Protein AF-A0A2J1DWD2-F1 (afdb_monomer)

Foldseek 3Di:
DVPLVVLLVVLLVVCVVVCVLVVLLCQLQVLLLVLLVCLLCVVVVCVVVVVCPPDVPVPPARALVVSLVSNLVSCLLSLLLSLLVVLVVVVVVCVVVVVVVVVVVDPDDPVSNLVSNLVNVLVSLVVSLVNSLVNSQVNCCVRPHDDDPVVSVVSSVVSSVVSSVSSSVSNVVVVVDVDSVVVSVVSVVVVVVVVDDPDDDD

Secondary structure (DSSP, 8-state):
-HHHHHHHHHHHHHHHHTTHHHHHHHHHHHHHHHHHHHHHHHHHHHHHTTTTTTS---PPP--HHHHHHHHHHHHHHHHHHHHHHHHHHHHHHHHHTTHHHHHTTS---HHHHHHHHHHHHHHHHHHHHHHHHHHHHHHHHHHT----HHHHHHHHHHHHHHHHHHHHHHHHHHHH-S-THHHHHHHHHHHHHHHS------

Structure (mmCIF, N/CA/C/O backbone):
data_AF-A0A2J1DWD2-F1
#
_entry.id   AF-A0A2J1DWD2-F1
#
loop_
_atom_site.group_PDB
_atom_site.id
_atom_site.type_symbol
_atom_site.label_atom_id
_atom_site.label_alt_id
_atom_site.label_comp_id
_atom_site.label_asym_id
_atom_site.label_entity_id
_atom_site.label_seq_id
_atom_site.pdbx_PDB_ins_code
_atom_site.Cartn_x
_atom_site.Cartn_y
_atom_site.Cartn_z
_atom_site.occupancy
_atom_site.B_iso_or_equiv
_atom_site.auth_seq_id
_atom_site.auth_comp_id
_atom_site.auth_asym_id
_atom_site.auth_atom_id
_atom_site.pdbx_PDB_model_num
ATOM 1 N N . MET A 1 1 ? -28.281 -12.522 11.311 1.00 52.22 1 MET A N 1
ATOM 2 C CA . MET A 1 1 ? -27.032 -12.205 10.568 1.00 52.22 1 MET A CA 1
ATOM 3 C C . MET A 1 1 ? -26.889 -10.728 10.135 1.00 52.22 1 MET A C 1
ATOM 5 O O . MET A 1 1 ? -25.960 -10.418 9.400 1.00 52.22 1 MET A O 1
ATOM 9 N N . ASN A 1 2 ? -27.714 -9.780 10.617 1.00 59.25 2 ASN A N 1
ATOM 10 C CA . ASN A 1 2 ? -27.637 -8.366 10.185 1.00 59.25 2 ASN A CA 1
ATOM 11 C C . ASN A 1 2 ? -26.648 -7.489 10.977 1.00 59.25 2 ASN A C 1
ATOM 13 O O . ASN A 1 2 ? -26.283 -6.418 10.502 1.00 59.25 2 ASN A O 1
ATOM 17 N N . GLY A 1 3 ? -26.168 -7.936 12.143 1.00 68.12 3 GLY A N 1
ATOM 18 C CA . GLY A 1 3 ? -25.254 -7.142 12.978 1.00 68.12 3 GLY A CA 1
ATOM 19 C C . GLY A 1 3 ? -23.909 -6.843 12.304 1.00 68.12 3 GLY A C 1
ATOM 20 O O . GLY A 1 3 ? -23.484 -5.691 12.284 1.00 68.12 3 GLY A O 1
ATOM 21 N N . LEU A 1 4 ? -23.280 -7.850 11.681 1.00 69.81 4 LEU A N 1
ATOM 22 C CA . LEU A 1 4 ? -21.959 -7.720 11.046 1.00 69.81 4 LEU A CA 1
ATOM 23 C C . LEU A 1 4 ? -21.967 -6.725 9.874 1.00 69.81 4 LEU A C 1
ATOM 25 O O . LEU A 1 4 ? -21.084 -5.880 9.781 1.00 69.81 4 LEU A O 1
ATOM 29 N N . LYS A 1 5 ? -22.993 -6.776 9.012 1.00 73.38 5 LYS A N 1
ATOM 30 C CA . LYS A 1 5 ? -23.135 -5.847 7.876 1.00 73.38 5 LYS A CA 1
ATOM 31 C C . LYS A 1 5 ? -23.305 -4.398 8.341 1.00 73.38 5 LYS A C 1
ATOM 33 O O . LYS A 1 5 ? -22.735 -3.489 7.744 1.00 73.38 5 LYS A O 1
ATOM 38 N N . VAL A 1 6 ? -24.072 -4.178 9.411 1.00 76.81 6 VAL A N 1
ATOM 39 C CA . VAL A 1 6 ? -24.287 -2.840 9.983 1.00 76.81 6 VAL A CA 1
ATOM 40 C C . VAL A 1 6 ? -23.001 -2.299 10.615 1.00 76.81 6 VAL A C 1
ATOM 42 O O . VAL A 1 6 ? -22.665 -1.137 10.394 1.00 76.81 6 VAL A O 1
ATOM 45 N N . LEU A 1 7 ? -22.252 -3.141 11.334 1.00 72.88 7 LEU A N 1
ATOM 46 C CA . LEU A 1 7 ? -20.943 -2.795 11.903 1.00 72.88 7 LEU A CA 1
ATOM 47 C C . LEU A 1 7 ? -19.913 -2.468 10.817 1.00 72.88 7 LEU A C 1
ATOM 49 O O . LEU A 1 7 ? -19.279 -1.421 10.877 1.00 72.88 7 LEU A O 1
ATOM 53 N N . PHE A 1 8 ? -19.822 -3.296 9.777 1.00 73.06 8 PHE A N 1
ATOM 54 C CA . PHE A 1 8 ? -18.933 -3.061 8.639 1.00 73.06 8 PHE A CA 1
ATOM 55 C C . PHE A 1 8 ? -19.254 -1.746 7.909 1.00 73.06 8 PHE A C 1
ATOM 57 O O . PHE A 1 8 ? -18.364 -0.949 7.623 1.00 73.06 8 PHE A O 1
ATOM 64 N N . LYS A 1 9 ? -20.540 -1.456 7.666 1.00 75.38 9 LYS A N 1
ATOM 65 C CA . LYS A 1 9 ? -20.960 -0.190 7.040 1.00 75.38 9 LYS A CA 1
ATOM 66 C C . LYS A 1 9 ? -20.648 1.024 7.920 1.00 75.38 9 LYS A C 1
ATOM 68 O O . LYS A 1 9 ? -20.343 2.096 7.396 1.00 75.38 9 LYS A O 1
ATOM 73 N N . LYS A 1 10 ? -20.732 0.871 9.246 1.00 78.00 10 LYS A N 1
ATOM 74 C CA . LYS A 1 10 ? -20.328 1.906 10.205 1.00 78.00 10 LYS A CA 1
ATOM 75 C C . LYS A 1 10 ? -18.820 2.165 10.114 1.00 78.00 10 LYS A C 1
ATOM 77 O O . LYS A 1 10 ? -18.438 3.321 9.966 1.00 78.00 10 LYS A O 1
ATOM 82 N N . GLU A 1 11 ? -18.004 1.113 10.143 1.00 76.69 11 GLU A N 1
ATOM 83 C CA . GLU A 1 11 ? -16.539 1.176 10.005 1.00 76.69 11 GLU A CA 1
ATOM 84 C C . GLU A 1 11 ? -16.122 1.880 8.708 1.00 76.69 11 GLU A C 1
ATOM 86 O O . GLU A 1 11 ? -15.385 2.860 8.757 1.00 76.69 11 GLU A O 1
ATOM 91 N N . LEU A 1 12 ? -16.672 1.476 7.556 1.00 76.06 12 LEU A N 1
ATOM 92 C CA . LEU A 1 12 ? -16.384 2.131 6.273 1.00 76.06 12 LEU A CA 1
ATOM 93 C C . LEU A 1 12 ? -16.736 3.624 6.282 1.00 76.06 12 LEU A C 1
ATOM 95 O O . LEU A 1 12 ? -15.977 4.456 5.786 1.00 76.06 12 LEU A O 1
ATOM 99 N N . ARG A 1 13 ? -17.881 3.990 6.870 1.00 75.94 13 ARG A N 1
ATOM 100 C CA . ARG A 1 13 ? -18.287 5.396 6.980 1.00 75.94 13 ARG A CA 1
ATOM 101 C C . ARG A 1 13 ? -17.334 6.187 7.876 1.00 75.94 13 ARG A C 1
ATOM 103 O O . ARG A 1 13 ? -17.054 7.346 7.581 1.00 75.94 13 ARG A O 1
ATOM 110 N N . GLU A 1 14 ? -16.846 5.589 8.956 1.00 74.69 14 GLU A N 1
ATOM 111 C CA . GLU A 1 14 ? -15.873 6.226 9.841 1.00 74.69 14 GLU A CA 1
ATOM 112 C C . GLU A 1 14 ? -14.514 6.387 9.149 1.00 74.69 14 GLU A C 1
ATOM 114 O O . GLU A 1 14 ? -13.939 7.471 9.190 1.00 74.69 14 GLU A O 1
ATOM 119 N N . GLN A 1 15 ? -14.054 5.378 8.407 1.00 73.69 15 GLN A N 1
ATOM 120 C CA . GLN A 1 15 ? -12.827 5.460 7.608 1.00 73.69 15 GLN A CA 1
ATOM 121 C C . GLN A 1 15 ? -12.877 6.571 6.552 1.00 73.69 15 GLN A C 1
ATOM 123 O O . GLN A 1 15 ? -11.891 7.291 6.375 1.00 73.69 15 GLN A O 1
ATOM 128 N N . LEU A 1 16 ? -14.026 6.742 5.891 1.00 71.94 16 LEU A N 1
ATOM 129 C CA . LEU A 1 16 ? -14.259 7.832 4.942 1.00 71.94 16 LEU A CA 1
ATOM 130 C C . LEU A 1 16 ? -14.294 9.196 5.638 1.00 71.94 16 LEU A C 1
ATOM 132 O O . LEU A 1 16 ? -13.645 10.136 5.188 1.00 71.94 16 LEU A O 1
ATOM 136 N N . LYS A 1 17 ? -15.008 9.311 6.765 1.00 74.38 17 LYS A N 1
ATOM 137 C CA . LYS A 1 17 ? -15.160 10.586 7.484 1.00 74.38 17 LYS A CA 1
ATOM 138 C C . LYS A 1 17 ? -13.866 11.046 8.162 1.00 74.38 17 LYS A C 1
ATOM 140 O O . LYS A 1 17 ? -13.656 12.241 8.326 1.00 74.38 17 LYS A O 1
ATOM 145 N N . THR A 1 18 ? -12.998 10.118 8.560 1.00 71.75 18 THR A N 1
ATOM 146 C CA . THR A 1 18 ? -11.677 10.423 9.137 1.00 71.75 18 THR A CA 1
ATOM 147 C C . THR A 1 18 ? -10.607 10.632 8.060 1.00 71.75 18 THR A C 1
ATOM 149 O O . THR A 1 18 ? -9.435 10.743 8.393 1.00 71.75 18 THR A O 1
ATOM 152 N N . TYR A 1 19 ? -10.970 10.659 6.771 1.00 75.12 19 TYR A N 1
ATOM 153 C CA . TYR A 1 19 ? -10.028 10.761 5.649 1.00 75.12 19 TYR A CA 1
ATOM 154 C C . TYR A 1 19 ? -8.949 9.663 5.625 1.00 75.12 19 TYR A C 1
ATOM 156 O O . TYR A 1 19 ? -8.030 9.729 4.814 1.00 75.12 19 TYR A O 1
ATOM 164 N N . LYS A 1 20 ? -9.069 8.607 6.447 1.00 77.00 20 LYS A N 1
ATOM 165 C CA . LYS A 1 20 ? -8.099 7.502 6.496 1.00 77.00 20 LYS A CA 1
ATOM 166 C C . LYS A 1 20 ? -7.988 6.816 5.144 1.00 77.00 20 LYS A C 1
ATOM 168 O O . LYS A 1 20 ? -6.884 6.520 4.711 1.00 77.00 20 LYS A O 1
ATOM 173 N N . MET A 1 21 ? -9.120 6.610 4.468 1.00 79.62 21 MET A N 1
ATOM 174 C CA . MET A 1 21 ? -9.132 6.023 3.126 1.00 79.62 21 MET A CA 1
ATOM 175 C C . MET A 1 21 ? -8.348 6.875 2.121 1.00 79.62 21 MET A C 1
ATOM 177 O O . MET A 1 21 ? -7.589 6.330 1.329 1.00 79.62 21 MET A O 1
ATOM 181 N N . LEU A 1 22 ? -8.483 8.202 2.195 1.00 83.12 22 LEU A N 1
ATOM 182 C CA . LEU A 1 22 ? -7.752 9.125 1.329 1.00 83.12 22 LEU A CA 1
ATOM 183 C C . LEU A 1 22 ? -6.257 9.141 1.652 1.00 83.12 22 LEU A C 1
ATOM 185 O O . LEU A 1 22 ? -5.449 8.975 0.749 1.00 83.12 22 LEU A O 1
ATOM 189 N N . ILE A 1 23 ? -5.886 9.279 2.926 1.00 85.75 23 ILE A N 1
ATOM 190 C CA . ILE A 1 23 ? -4.480 9.341 3.357 1.00 85.75 23 ILE A CA 1
ATOM 191 C C . ILE A 1 23 ? -3.732 8.066 2.956 1.00 85.75 23 ILE A C 1
ATOM 193 O O . ILE A 1 23 ? -2.639 8.133 2.402 1.00 85.75 23 ILE A O 1
ATOM 197 N N . VAL A 1 24 ? -4.331 6.901 3.205 1.00 86.88 24 VAL A N 1
ATOM 198 C CA . VAL A 1 24 ? -3.708 5.612 2.888 1.00 86.88 24 VAL A CA 1
ATOM 199 C C . VAL A 1 24 ? -3.649 5.384 1.385 1.00 86.88 24 VAL A C 1
ATOM 201 O O . VAL A 1 24 ? -2.603 4.983 0.881 1.00 86.88 24 VAL A O 1
ATOM 204 N N . GLY A 1 25 ? -4.736 5.680 0.668 1.00 87.69 25 GLY A N 1
ATOM 205 C CA . GLY A 1 25 ? -4.765 5.577 -0.788 1.00 87.69 25 GLY A CA 1
ATOM 206 C C . GLY A 1 25 ? -3.687 6.444 -1.435 1.00 87.69 25 GLY A C 1
ATOM 207 O O . GLY A 1 25 ? -2.911 5.948 -2.245 1.00 87.69 25 GLY A O 1
ATOM 208 N N . ILE A 1 26 ? -3.575 7.708 -1.015 1.00 89.88 26 ILE A N 1
ATOM 209 C CA . ILE A 1 26 ? -2.550 8.637 -1.506 1.00 89.88 26 ILE A CA 1
ATOM 210 C C . ILE A 1 26 ? -1.147 8.127 -1.177 1.00 89.88 26 ILE A C 1
ATOM 212 O O . ILE A 1 26 ? -0.291 8.157 -2.052 1.00 89.88 26 ILE A O 1
ATOM 216 N N . ALA A 1 27 ? -0.903 7.626 0.038 1.00 90.62 27 ALA A N 1
ATOM 217 C CA . ALA A 1 27 ? 0.408 7.096 0.409 1.00 90.62 27 ALA A CA 1
ATOM 218 C C . ALA A 1 27 ? 0.817 5.909 -0.482 1.00 90.62 27 ALA A C 1
ATOM 220 O O . ALA A 1 27 ? 1.911 5.910 -1.041 1.00 90.62 27 ALA A O 1
ATOM 221 N N . PHE A 1 28 ? -0.070 4.929 -0.680 1.00 90.44 28 PHE A N 1
ATOM 222 C CA . PHE A 1 28 ? 0.204 3.788 -1.562 1.00 90.44 28 PHE A CA 1
ATOM 223 C C . PHE A 1 28 ? 0.443 4.222 -3.009 1.00 90.44 28 PHE A C 1
ATOM 225 O O . PHE A 1 28 ? 1.375 3.739 -3.650 1.00 90.44 28 PHE A O 1
ATOM 232 N N . VAL A 1 29 ? -0.378 5.135 -3.529 1.00 91.94 29 VAL A N 1
ATOM 233 C CA . VAL A 1 29 ? -0.229 5.660 -4.892 1.00 91.94 29 VAL A CA 1
ATOM 234 C C . VAL A 1 29 ? 1.087 6.415 -5.053 1.00 91.94 29 VAL A C 1
ATOM 236 O O . VAL A 1 29 ? 1.800 6.181 -6.024 1.00 91.94 29 VAL A O 1
ATOM 239 N N . PHE A 1 30 ? 1.436 7.268 -4.091 1.00 92.31 30 PHE A N 1
ATOM 240 C CA . PHE A 1 30 ? 2.676 8.035 -4.098 1.00 92.31 30 PHE A CA 1
ATOM 241 C C . PHE A 1 30 ? 3.887 7.109 -4.228 1.00 92.31 30 PHE A C 1
ATOM 243 O O . PHE A 1 30 ? 4.622 7.205 -5.204 1.00 92.31 30 PHE A O 1
ATOM 250 N N . PHE A 1 31 ? 4.031 6.129 -3.332 1.00 89.62 31 PHE A N 1
ATOM 251 C CA . PHE A 1 31 ? 5.146 5.180 -3.397 1.00 89.62 31 PHE A CA 1
ATOM 252 C C . PHE A 1 31 ? 5.105 4.271 -4.640 1.00 89.62 31 PHE A C 1
ATOM 254 O O . PHE A 1 31 ? 6.154 3.848 -5.128 1.00 89.62 31 PHE A O 1
ATOM 261 N N . GLY A 1 32 ? 3.917 3.992 -5.185 1.00 87.94 32 GLY A N 1
ATOM 262 C CA . GLY A 1 32 ? 3.758 3.206 -6.411 1.00 87.94 32 GLY A CA 1
ATOM 263 C C . GLY A 1 32 ? 4.219 3.928 -7.673 1.00 87.94 32 GLY A C 1
ATOM 264 O O . GLY A 1 32 ? 4.760 3.296 -8.567 1.00 87.94 32 GLY A O 1
ATOM 265 N N . ILE A 1 33 ? 4.043 5.249 -7.744 1.00 89.75 33 ILE A N 1
ATOM 266 C CA . ILE A 1 33 ? 4.543 6.064 -8.862 1.00 89.75 33 ILE A CA 1
ATOM 267 C C . ILE A 1 33 ? 6.019 6.411 -8.652 1.00 89.75 33 ILE A C 1
ATOM 269 O O . ILE A 1 33 ? 6.803 6.409 -9.599 1.00 89.75 33 ILE A O 1
ATOM 273 N N . SER A 1 34 ? 6.420 6.692 -7.410 1.00 86.94 34 SER A N 1
ATOM 274 C CA . SER A 1 34 ? 7.798 7.067 -7.093 1.00 86.94 34 SER A CA 1
ATOM 275 C C . SER A 1 34 ? 8.804 5.962 -7.403 1.00 86.94 34 SER A C 1
ATOM 277 O O . SER A 1 34 ? 9.937 6.279 -7.733 1.00 86.94 34 SER A O 1
ATOM 279 N N . THR A 1 35 ? 8.418 4.689 -7.322 1.00 87.12 35 THR A N 1
ATOM 280 C CA . THR A 1 35 ? 9.321 3.551 -7.567 1.00 87.12 35 THR A CA 1
ATOM 281 C C . THR A 1 35 ? 9.829 3.464 -9.013 1.00 87.12 35 THR A C 1
ATOM 283 O O . THR A 1 35 ? 11.046 3.518 -9.198 1.00 87.12 35 THR A O 1
ATOM 286 N N . PRO A 1 36 ? 8.978 3.391 -10.058 1.00 85.38 36 PRO A N 1
ATOM 287 C CA . PRO A 1 36 ? 9.451 3.405 -11.443 1.00 85.38 36 PRO A CA 1
ATOM 288 C C . PRO A 1 36 ? 10.099 4.739 -11.824 1.00 85.38 36 PRO A C 1
ATOM 290 O O . PRO A 1 36 ? 11.068 4.749 -12.577 1.00 85.38 36 PRO A O 1
ATOM 293 N N . LEU A 1 37 ? 9.608 5.854 -11.271 1.00 87.06 37 LEU A N 1
ATOM 294 C CA . LEU A 1 37 ? 10.189 7.175 -11.501 1.00 87.06 37 LEU A CA 1
ATOM 295 C C . LEU A 1 37 ? 11.631 7.237 -10.981 1.00 87.06 37 LEU A C 1
ATOM 297 O O . LEU A 1 37 ? 12.541 7.603 -11.717 1.00 87.06 37 LEU A O 1
ATOM 301 N N . LEU A 1 38 ? 11.851 6.832 -9.729 1.00 85.19 38 LEU A N 1
ATOM 302 C CA . LEU A 1 38 ? 13.175 6.825 -9.118 1.00 85.19 38 LEU A CA 1
ATOM 303 C C . LEU A 1 38 ? 14.126 5.922 -9.897 1.00 85.19 38 LEU A C 1
ATOM 305 O O . LEU A 1 38 ? 15.256 6.325 -10.133 1.00 85.19 38 LEU A O 1
ATOM 309 N N . LEU A 1 39 ? 13.663 4.750 -10.338 1.00 85.31 39 LEU A N 1
ATOM 310 C CA . LEU A 1 39 ? 14.494 3.815 -11.090 1.00 85.31 39 LEU A CA 1
ATOM 311 C C . LEU A 1 39 ? 14.909 4.366 -12.463 1.00 85.31 39 LEU A C 1
ATOM 313 O O . LEU A 1 39 ? 16.056 4.193 -12.862 1.00 85.31 39 LEU A O 1
ATOM 317 N N . ALA A 1 40 ? 14.010 5.062 -13.163 1.00 83.19 40 ALA A N 1
ATOM 318 C CA . ALA A 1 40 ? 14.314 5.676 -14.455 1.00 83.19 40 ALA A CA 1
ATOM 319 C C . ALA A 1 40 ? 15.330 6.828 -14.343 1.00 83.19 40 ALA A C 1
ATOM 321 O O . ALA A 1 40 ? 16.174 6.996 -15.220 1.00 83.19 40 ALA A O 1
ATOM 322 N N . TYR A 1 41 ? 15.273 7.606 -13.258 1.00 82.25 41 TYR A N 1
ATOM 323 C CA . TYR A 1 41 ? 16.179 8.738 -13.027 1.00 82.25 41 TYR A CA 1
ATOM 324 C C . TYR A 1 41 ? 17.416 8.387 -12.192 1.00 82.25 41 TYR A C 1
ATOM 326 O O . TYR A 1 41 ? 18.311 9.219 -12.052 1.00 82.25 41 TYR A O 1
ATOM 334 N N . LEU A 1 42 ? 17.506 7.164 -11.667 1.00 82.56 42 LEU A N 1
ATOM 335 C CA . LEU A 1 42 ? 18.627 6.688 -10.861 1.00 82.56 42 LEU A CA 1
ATOM 336 C C . LEU A 1 42 ? 20.006 6.912 -11.512 1.00 82.56 42 LEU A C 1
ATOM 338 O O . LEU A 1 42 ? 20.867 7.466 -10.827 1.00 82.56 42 LEU A O 1
ATOM 342 N N . PRO A 1 43 ? 20.242 6.575 -12.800 1.00 78.50 43 PRO A N 1
ATOM 343 C CA . PRO A 1 43 ? 21.540 6.834 -13.428 1.00 78.50 43 PRO A CA 1
ATOM 344 C C . PRO A 1 43 ? 21.874 8.333 -13.479 1.00 78.50 43 PRO A C 1
ATOM 346 O O . PRO A 1 43 ? 22.979 8.726 -13.115 1.00 78.50 43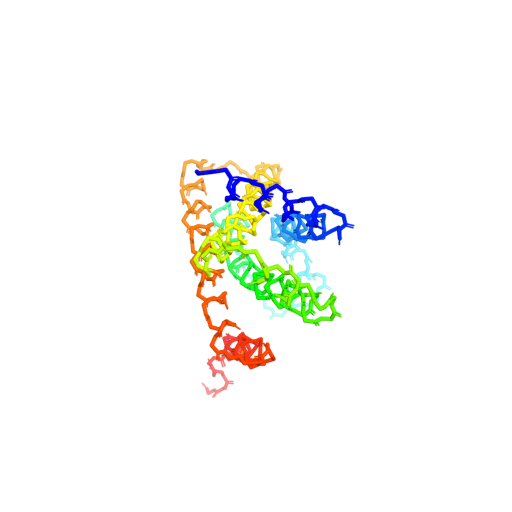 PRO A O 1
ATOM 349 N N . GLN A 1 44 ? 20.899 9.186 -13.813 1.00 78.88 44 GLN A N 1
ATOM 350 C CA . GLN A 1 44 ? 21.097 10.641 -13.871 1.00 78.88 44 GLN A CA 1
ATOM 351 C C . GLN A 1 44 ? 21.431 11.222 -12.490 1.00 78.88 44 GLN A C 1
ATOM 353 O O . GLN A 1 44 ? 22.302 12.076 -12.365 1.00 78.88 44 GLN A O 1
ATOM 358 N N . ILE A 1 45 ? 20.777 10.739 -11.427 1.00 80.31 45 ILE A N 1
ATOM 359 C CA . ILE A 1 45 ? 21.056 11.169 -10.046 1.00 80.31 45 ILE A CA 1
ATOM 360 C C . ILE A 1 45 ? 22.510 10.854 -9.660 1.00 80.31 45 ILE A C 1
ATOM 362 O O . ILE A 1 45 ? 23.165 11.672 -9.012 1.00 80.31 45 ILE A O 1
ATOM 366 N N . ILE A 1 46 ? 23.026 9.691 -10.067 1.00 76.25 46 ILE A N 1
ATOM 367 C CA . ILE A 1 46 ? 24.410 9.285 -9.792 1.00 76.25 46 ILE A CA 1
ATOM 368 C C . ILE A 1 46 ? 25.395 10.156 -10.578 1.00 76.25 46 ILE A C 1
ATOM 370 O O . ILE A 1 46 ? 26.366 10.638 -9.990 1.00 76.25 46 ILE A O 1
ATOM 374 N N . GLU A 1 47 ? 25.116 10.430 -11.854 1.00 72.88 47 GLU A N 1
ATOM 375 C CA . GLU A 1 47 ? 25.917 11.338 -12.686 1.00 72.88 47 GLU A CA 1
ATOM 376 C C . GLU A 1 47 ? 26.007 12.748 -12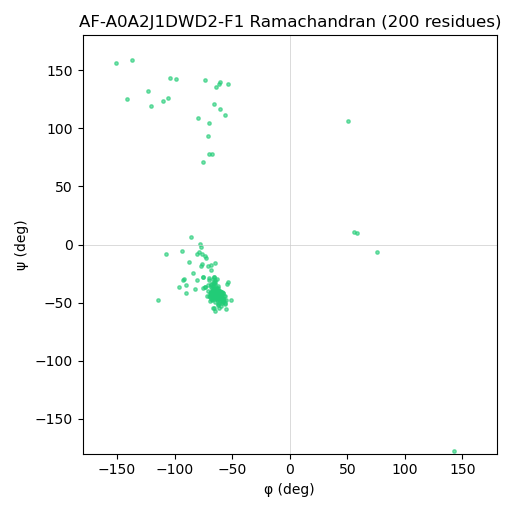.077 1.00 72.88 47 GLU A C 1
ATOM 378 O O . GLU A 1 47 ? 27.104 13.289 -11.927 1.00 72.88 47 GLU A O 1
ATOM 383 N N . PHE A 1 48 ? 24.885 13.319 -11.623 1.00 76.50 48 PHE A N 1
ATOM 384 C CA . PHE A 1 48 ? 24.868 14.633 -10.966 1.00 76.50 48 PHE A CA 1
ATOM 385 C C . PHE A 1 48 ? 25.557 14.651 -9.593 1.00 76.50 48 PHE A C 1
ATOM 387 O O . PHE A 1 48 ? 25.981 15.712 -9.137 1.00 76.50 48 PHE A O 1
ATOM 394 N N . SER A 1 49 ? 25.692 13.500 -8.927 1.00 73.75 49 SER A N 1
ATOM 395 C CA . SER A 1 49 ? 26.337 13.400 -7.610 1.00 73.75 49 SER A CA 1
ATOM 396 C C . SER A 1 49 ? 27.872 13.448 -7.656 1.00 73.75 49 SER A C 1
ATOM 398 O O . SER A 1 49 ? 28.513 13.400 -6.609 1.00 73.75 49 SER A O 1
ATOM 400 N N . GLY A 1 50 ? 28.477 13.522 -8.849 1.00 64.94 50 GLY A N 1
ATOM 401 C CA . GLY A 1 50 ? 29.934 13.548 -9.037 1.00 64.94 50 GLY A CA 1
ATOM 402 C C . GLY A 1 50 ? 30.622 12.187 -8.862 1.00 64.94 50 GLY A C 1
ATOM 403 O O . GLY A 1 50 ? 31.799 12.056 -9.178 1.00 64.94 50 GLY A O 1
ATOM 404 N N . GLN A 1 51 ? 29.890 11.151 -8.439 1.00 61.56 51 GLN A N 1
ATOM 405 C CA . GLN A 1 51 ? 30.397 9.779 -8.294 1.00 61.56 51 GLN A CA 1
ATOM 406 C C . GLN A 1 51 ? 30.633 9.061 -9.635 1.00 61.56 51 GLN A C 1
ATOM 408 O O . GLN A 1 51 ? 31.275 8.016 -9.657 1.00 61.56 51 GLN A O 1
ATOM 413 N N . GLY A 1 52 ? 30.152 9.618 -10.753 1.00 53.75 52 GLY A N 1
ATOM 414 C CA . GLY A 1 52 ? 30.389 9.084 -12.100 1.00 53.75 52 GLY A CA 1
ATOM 415 C C . GLY A 1 52 ? 31.792 9.351 -12.668 1.00 53.75 52 GLY A C 1
ATOM 416 O O . GLY A 1 52 ? 32.114 8.824 -13.728 1.00 53.75 52 GLY A O 1
ATOM 417 N N . ALA A 1 53 ? 32.622 10.163 -11.996 1.00 53.56 53 ALA A N 1
ATOM 418 C CA . ALA A 1 53 ? 33.947 10.557 -12.488 1.00 53.56 53 ALA A CA 1
ATOM 419 C C . ALA A 1 53 ? 35.101 9.654 -12.001 1.00 53.56 53 ALA A C 1
ATOM 421 O O . ALA A 1 53 ? 36.068 9.476 -12.738 1.00 53.56 53 ALA A O 1
ATOM 422 N N . A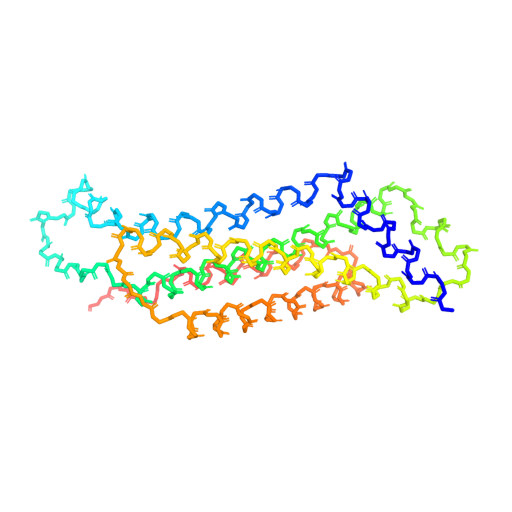SP A 1 54 ? 34.997 9.057 -10.806 1.00 50.41 54 ASP A N 1
ATOM 423 C CA . ASP A 1 54 ? 36.098 8.299 -10.173 1.00 50.41 54 ASP A CA 1
ATOM 424 C C . ASP A 1 54 ? 35.905 6.771 -10.170 1.00 50.41 54 ASP A C 1
ATOM 426 O O . ASP A 1 54 ? 36.831 6.020 -9.862 1.00 50.41 54 ASP A O 1
ATOM 430 N N . MET A 1 55 ? 34.729 6.278 -10.560 1.00 51.03 55 MET A N 1
ATOM 431 C CA . MET A 1 55 ? 34.495 4.862 -10.841 1.00 51.03 55 MET A CA 1
ATOM 432 C C . MET A 1 55 ? 33.577 4.759 -12.058 1.00 51.03 55 MET A C 1
ATOM 434 O O . MET A 1 55 ? 32.481 5.318 -12.016 1.00 51.03 55 MET A O 1
ATOM 438 N N . PRO A 1 56 ? 33.953 4.039 -13.131 1.00 48.94 56 PRO A N 1
ATOM 439 C CA . PRO A 1 56 ? 33.014 3.687 -14.183 1.00 48.94 56 PRO A CA 1
ATOM 440 C C . PRO A 1 56 ? 32.044 2.652 -13.603 1.00 48.94 56 PRO A C 1
ATOM 442 O O . PRO A 1 56 ? 32.190 1.446 -13.805 1.00 48.94 56 PRO A O 1
ATOM 445 N N . ILE A 1 57 ? 31.080 3.114 -12.807 1.00 54.69 57 ILE A N 1
ATOM 446 C CA . ILE A 1 57 ? 29.960 2.299 -12.366 1.00 54.69 57 ILE A CA 1
ATOM 447 C C . ILE A 1 57 ? 29.117 2.106 -13.621 1.00 54.69 57 ILE A C 1
ATOM 449 O O . ILE A 1 57 ? 28.325 2.965 -13.997 1.00 54.69 57 ILE A O 1
ATOM 453 N N . ASN A 1 58 ? 29.365 1.003 -14.323 1.00 54.16 58 ASN A N 1
ATOM 454 C CA . ASN A 1 58 ? 28.545 0.537 -15.430 1.00 54.16 58 ASN A CA 1
ATOM 455 C C . ASN A 1 58 ? 27.194 0.118 -14.834 1.00 54.16 58 ASN A C 1
ATOM 457 O O . ASN A 1 58 ? 26.978 -1.049 -14.504 1.00 54.16 58 ASN A O 1
ATOM 461 N N . MET A 1 59 ? 26.355 1.112 -14.532 1.00 56.62 59 MET A N 1
ATOM 462 C CA . MET A 1 59 ? 25.045 0.900 -13.944 1.00 56.62 59 MET A CA 1
ATOM 463 C C . MET A 1 59 ? 24.221 0.159 -14.999 1.00 56.62 59 MET A C 1
ATOM 465 O O . MET A 1 59 ? 24.092 0.666 -16.114 1.00 56.62 59 MET A O 1
ATOM 469 N N . PRO A 1 60 ? 23.709 -1.045 -14.704 1.00 62.38 60 PRO A N 1
ATOM 470 C CA . PRO A 1 60 ? 22.913 -1.779 -15.672 1.00 62.38 60 PRO A CA 1
ATOM 471 C C . PRO A 1 60 ? 21.678 -0.956 -16.044 1.00 62.38 60 PRO A C 1
ATOM 473 O O . PRO A 1 60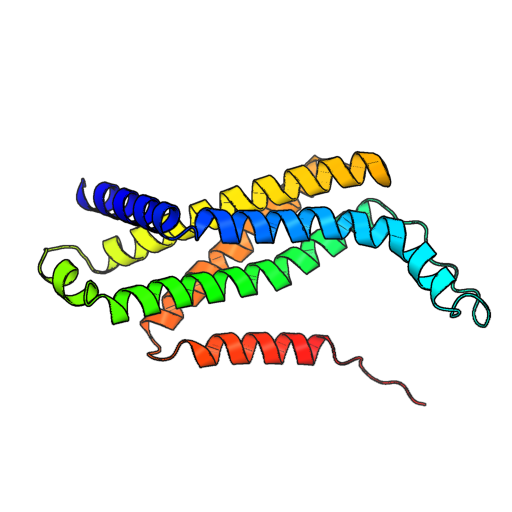 ? 21.061 -0.337 -15.172 1.00 62.38 60 PRO A O 1
ATOM 476 N N . ASP A 1 61 ? 21.323 -0.961 -17.330 1.00 67.25 61 ASP A N 1
ATOM 477 C CA . ASP A 1 61 ? 20.167 -0.221 -17.827 1.00 67.25 61 ASP A CA 1
ATOM 478 C C . ASP A 1 61 ? 18.902 -0.585 -17.030 1.00 67.25 61 ASP A C 1
ATOM 480 O O . ASP A 1 61 ? 18.676 -1.771 -16.723 1.00 67.25 61 ASP A O 1
ATOM 484 N N . PRO A 1 62 ? 18.062 0.410 -16.677 1.00 72.50 62 PRO A N 1
ATOM 485 C CA . PRO A 1 62 ? 16.854 0.178 -15.901 1.00 72.50 62 PRO A CA 1
ATOM 486 C C . PRO A 1 62 ? 15.990 -0.855 -16.624 1.00 72.50 62 PRO A C 1
ATOM 488 O O . PRO A 1 62 ? 15.474 -0.625 -17.712 1.00 72.50 62 PRO A O 1
ATOM 491 N N . THR A 1 63 ? 15.867 -2.037 -16.023 1.00 81.44 63 THR A N 1
ATOM 492 C CA . THR A 1 63 ? 15.124 -3.159 -16.603 1.00 81.44 63 THR A CA 1
ATOM 493 C C . THR A 1 63 ? 13.727 -3.213 -15.977 1.00 81.44 63 THR A C 1
ATOM 495 O O . THR A 1 63 ? 13.609 -3.034 -14.759 1.00 81.44 63 THR A O 1
ATOM 498 N N . PRO A 1 64 ? 12.655 -3.541 -16.728 1.00 78.50 64 PRO A N 1
ATOM 499 C CA . PRO A 1 64 ? 11.305 -3.651 -16.162 1.00 78.50 64 PRO A CA 1
ATOM 500 C C . PRO A 1 64 ? 11.216 -4.617 -14.970 1.00 78.50 64 PRO A C 1
ATOM 502 O O . PRO A 1 64 ? 10.501 -4.365 -14.003 1.00 78.50 64 PRO A O 1
ATOM 505 N N . LEU A 1 65 ? 12.010 -5.694 -14.989 1.00 82.25 65 LEU A N 1
ATOM 506 C CA . LEU A 1 65 ? 12.097 -6.658 -13.891 1.00 82.25 65 LEU A CA 1
ATOM 507 C C . LEU A 1 65 ? 12.623 -6.029 -12.589 1.00 82.25 65 LEU A C 1
ATOM 509 O O . LEU A 1 65 ? 12.130 -6.365 -11.513 1.00 82.25 65 LEU A O 1
ATOM 513 N N . MET A 1 66 ? 13.579 -5.100 -12.676 1.00 83.94 66 MET A N 1
ATOM 514 C CA . MET A 1 66 ? 14.080 -4.376 -11.503 1.00 83.94 66 MET A CA 1
ATOM 515 C C . MET A 1 66 ? 12.991 -3.467 -10.926 1.00 83.94 66 MET A C 1
ATOM 517 O O . MET A 1 66 ? 12.796 -3.441 -9.716 1.00 83.94 66 MET A O 1
ATOM 521 N N . SER A 1 67 ? 12.203 -2.803 -11.782 1.00 84.75 67 SER A N 1
ATOM 522 C CA . SER A 1 67 ? 11.061 -1.985 -11.343 1.00 84.75 67 SER A CA 1
ATOM 523 C C . SER A 1 67 ? 10.050 -2.802 -10.537 1.00 84.75 67 SER A C 1
ATOM 525 O O . SER A 1 67 ? 9.596 -2.350 -9.487 1.00 84.75 67 SER A O 1
ATOM 527 N N . MET A 1 68 ? 9.754 -4.035 -10.962 1.00 85.12 68 MET A N 1
ATOM 528 C CA . MET A 1 68 ? 8.871 -4.937 -10.213 1.00 85.12 68 MET A CA 1
ATOM 529 C C . MET A 1 68 ? 9.433 -5.308 -8.836 1.00 85.12 68 MET A C 1
ATOM 531 O O . MET A 1 68 ? 8.680 -5.392 -7.863 1.00 85.12 68 MET A O 1
ATOM 535 N N . GLN A 1 69 ? 10.739 -5.571 -8.755 1.00 86.94 69 GLN A N 1
ATOM 536 C CA . GLN A 1 69 ? 11.404 -5.946 -7.507 1.00 86.94 69 GLN A CA 1
ATOM 537 C C . GLN A 1 69 ? 11.416 -4.777 -6.519 1.00 86.94 69 GLN A C 1
ATOM 539 O O . GLN A 1 69 ? 10.998 -4.946 -5.373 1.00 86.94 69 GLN A O 1
ATOM 544 N N . GLU A 1 70 ? 11.797 -3.587 -6.981 1.00 88.19 70 GLU A N 1
ATOM 545 C CA . GLU A 1 70 ? 11.823 -2.365 -6.174 1.00 88.19 70 GLU A CA 1
ATOM 546 C C . GLU A 1 70 ? 10.423 -1.948 -5.713 1.00 88.19 70 GLU A C 1
ATOM 548 O O . GLU A 1 70 ? 10.226 -1.595 -4.545 1.00 88.19 70 GLU A O 1
ATOM 553 N N . PHE A 1 71 ? 9.419 -2.071 -6.588 1.00 89.69 71 PHE A N 1
ATOM 554 C CA . PHE A 1 71 ? 8.018 -1.881 -6.218 1.00 89.69 71 PHE A CA 1
ATOM 555 C C . PHE A 1 71 ? 7.608 -2.843 -5.098 1.00 89.69 71 PHE A C 1
ATOM 557 O O . PHE A 1 71 ? 7.060 -2.416 -4.081 1.00 89.69 71 PHE A O 1
ATOM 564 N N . GLY A 1 72 ? 7.923 -4.134 -5.242 1.00 88.31 72 GLY A N 1
ATOM 565 C CA . GLY A 1 72 ? 7.618 -5.149 -4.238 1.00 88.31 72 GLY A CA 1
ATOM 566 C C . GLY A 1 72 ? 8.260 -4.857 -2.878 1.00 88.31 72 GLY A C 1
ATOM 567 O O . GLY A 1 72 ? 7.577 -4.908 -1.856 1.00 88.31 72 GLY A O 1
ATOM 568 N N . GLN A 1 73 ? 9.546 -4.498 -2.857 1.00 87.81 73 GLN A N 1
ATOM 569 C CA . GLN A 1 73 ? 10.271 -4.160 -1.626 1.00 87.81 73 GLN A CA 1
ATOM 570 C C . GLN A 1 73 ? 9.719 -2.898 -0.961 1.00 87.81 73 GLN A C 1
ATOM 572 O O . GLN A 1 73 ? 9.453 -2.892 0.243 1.00 87.81 73 GLN A O 1
ATOM 577 N N . THR A 1 74 ? 9.485 -1.847 -1.747 1.00 89.19 74 THR A N 1
ATOM 578 C CA . THR A 1 74 ? 8.926 -0.587 -1.247 1.00 89.19 74 THR A CA 1
ATOM 579 C C . THR A 1 74 ? 7.546 -0.815 -0.639 1.00 89.19 74 THR A C 1
ATOM 581 O O . THR A 1 74 ? 7.267 -0.362 0.471 1.00 89.19 74 THR A O 1
ATOM 584 N N . MET A 1 75 ? 6.692 -1.581 -1.318 1.00 89.19 75 MET A N 1
ATOM 585 C CA . MET A 1 75 ? 5.349 -1.890 -0.833 1.00 89.19 75 MET A CA 1
ATOM 586 C C . MET A 1 75 ? 5.351 -2.827 0.376 1.00 89.19 75 MET A C 1
ATOM 588 O O . MET A 1 75 ? 4.481 -2.691 1.233 1.00 89.19 75 MET A O 1
ATOM 592 N N . LEU A 1 76 ? 6.327 -3.731 0.511 1.00 86.75 76 LEU A N 1
ATOM 593 C CA . LEU A 1 76 ? 6.520 -4.494 1.749 1.00 86.75 76 LEU A CA 1
ATOM 594 C C . L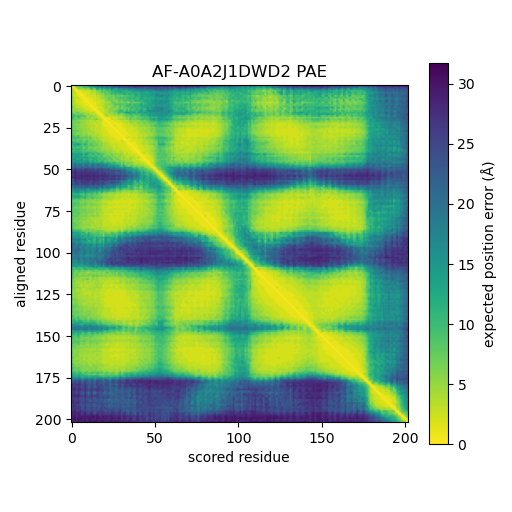EU A 1 76 ? 6.843 -3.564 2.923 1.00 86.75 76 LEU A C 1
ATOM 596 O O . LEU A 1 76 ? 6.183 -3.632 3.959 1.00 86.75 76 LEU A O 1
ATOM 600 N N . GLN A 1 77 ? 7.831 -2.683 2.769 1.00 84.38 77 GLN A N 1
ATOM 601 C CA . GLN A 1 77 ? 8.279 -1.806 3.853 1.00 84.38 77 GLN A CA 1
ATOM 602 C C . GLN A 1 77 ? 7.201 -0.789 4.240 1.00 84.38 77 GLN A C 1
ATOM 604 O O . GLN A 1 77 ? 6.774 -0.718 5.396 1.00 84.38 77 GLN A O 1
ATOM 609 N N . VAL A 1 78 ? 6.722 -0.029 3.257 1.00 87.31 78 VAL A N 1
ATOM 610 C CA . VAL A 1 78 ? 5.722 1.020 3.457 1.00 87.31 78 VAL A CA 1
ATOM 611 C C . VAL A 1 78 ? 4.371 0.410 3.818 1.00 87.31 78 VAL A C 1
ATOM 613 O O . VAL A 1 78 ? 3.707 0.889 4.736 1.00 87.31 78 VAL A O 1
ATOM 616 N N . GLY A 1 79 ? 3.965 -0.675 3.157 1.00 86.50 79 GLY A N 1
ATOM 617 C CA . GLY A 1 79 ? 2.675 -1.317 3.395 1.00 86.50 79 GLY A CA 1
ATOM 618 C C . GLY A 1 79 ? 2.552 -1.891 4.804 1.00 86.50 79 GLY A C 1
ATOM 619 O O . GLY A 1 79 ? 1.519 -1.695 5.447 1.00 86.50 79 GLY A O 1
ATOM 620 N N . VAL A 1 80 ? 3.602 -2.532 5.333 1.00 85.62 80 VAL A N 1
ATOM 621 C CA . VAL A 1 80 ? 3.615 -3.012 6.728 1.00 85.62 80 VAL A CA 1
ATOM 622 C C . VAL A 1 80 ? 3.518 -1.838 7.702 1.00 85.62 80 VAL A C 1
ATOM 624 O O . VAL A 1 80 ? 2.718 -1.880 8.640 1.00 85.62 80 VAL A O 1
ATOM 627 N N . LEU A 1 81 ? 4.276 -0.765 7.462 1.00 85.75 81 LEU A N 1
ATOM 628 C CA . LEU A 1 81 ? 4.266 0.426 8.309 1.00 85.75 81 LEU A CA 1
ATOM 629 C C . LEU A 1 81 ? 2.884 1.096 8.323 1.00 85.75 81 LEU A C 1
ATOM 631 O O . LEU A 1 81 ? 2.355 1.415 9.389 1.00 85.75 81 LEU A O 1
ATOM 635 N N . ILE A 1 82 ? 2.245 1.216 7.160 1.00 86.44 82 ILE A N 1
ATOM 636 C CA . ILE A 1 82 ? 0.879 1.722 7.033 1.00 86.44 82 ILE A CA 1
ATOM 637 C C . ILE A 1 82 ? -0.118 0.812 7.771 1.00 86.44 82 ILE A C 1
ATOM 639 O O . ILE A 1 82 ? -0.953 1.319 8.522 1.00 86.44 82 ILE A O 1
ATOM 643 N N . CYS A 1 83 ? -0.024 -0.516 7.627 1.00 84.00 83 CYS A N 1
ATOM 644 C CA . CYS A 1 83 ? -0.900 -1.456 8.339 1.00 84.00 83 CYS A CA 1
ATOM 645 C C . CYS A 1 83 ? -0.818 -1.263 9.858 1.00 84.00 83 CYS A C 1
ATOM 647 O O . CYS A 1 83 ? -1.850 -1.197 10.535 1.00 84.00 83 CYS A O 1
ATOM 649 N N . ILE A 1 84 ? 0.397 -1.106 10.389 1.00 81.69 84 ILE A N 1
ATOM 650 C CA . ILE A 1 84 ? 0.629 -0.826 11.805 1.00 81.69 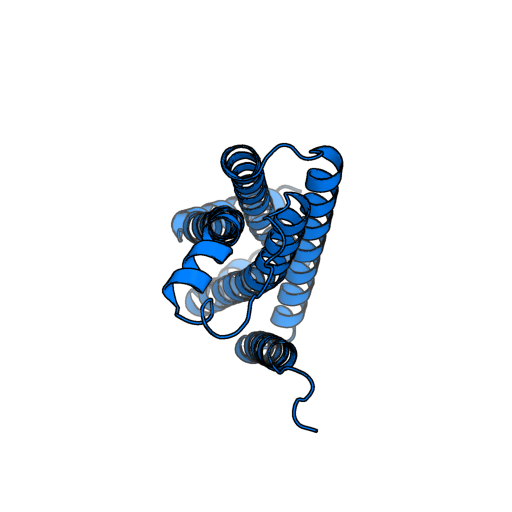84 ILE A CA 1
ATOM 651 C C . ILE A 1 84 ? -0.024 0.508 12.190 1.00 81.69 84 ILE A C 1
ATOM 653 O O . ILE A 1 84 ? -0.854 0.534 13.100 1.00 81.69 84 ILE A O 1
ATOM 657 N N . LEU A 1 85 ? 0.293 1.602 11.487 1.00 80.69 85 LEU A N 1
ATOM 658 C CA . LEU A 1 85 ? -0.193 2.949 11.811 1.00 80.69 85 LEU A CA 1
ATOM 659 C C . LEU A 1 85 ? -1.719 3.061 11.773 1.00 80.69 85 LEU A C 1
ATOM 661 O O . LEU A 1 85 ? -2.319 3.625 12.692 1.00 80.69 85 LEU A O 1
ATOM 665 N N . ILE A 1 86 ? -2.369 2.503 10.747 1.00 79.94 86 ILE A N 1
ATOM 666 C CA . ILE A 1 86 ? -3.831 2.547 10.656 1.00 79.94 86 ILE A CA 1
ATOM 667 C C . ILE A 1 86 ? -4.443 1.765 11.816 1.00 79.94 86 ILE A C 1
ATOM 669 O O . ILE A 1 86 ? -5.379 2.269 12.446 1.00 79.94 86 ILE A O 1
ATOM 673 N N . THR A 1 87 ? -3.901 0.582 12.128 1.00 75.06 87 THR A N 1
ATOM 674 C CA . THR A 1 87 ? -4.351 -0.262 13.244 1.00 75.06 87 THR A CA 1
ATOM 675 C C . THR A 1 87 ? -4.224 0.479 14.576 1.00 75.06 87 THR A C 1
ATOM 677 O O . THR A 1 87 ? -5.201 0.568 15.325 1.00 75.06 87 THR A O 1
ATOM 680 N N . MET A 1 88 ? -3.078 1.127 14.831 1.00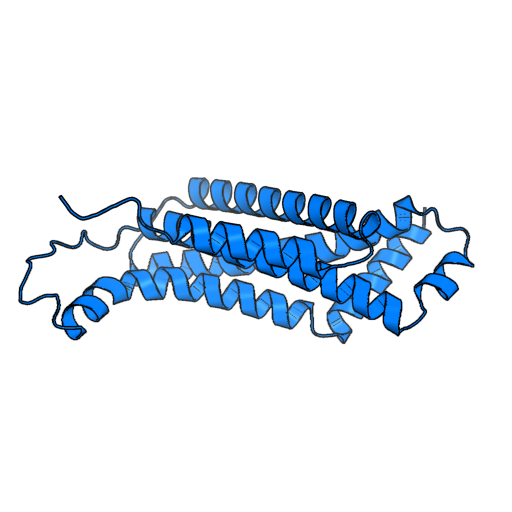 69.00 88 MET A N 1
ATOM 681 C CA . MET A 1 88 ? -2.881 1.983 16.008 1.00 69.00 88 MET A CA 1
ATOM 682 C C . MET A 1 88 ? -3.936 3.095 16.070 1.00 69.00 88 MET A C 1
ATOM 684 O O . MET A 1 88 ? -4.629 3.257 17.076 1.00 69.00 88 MET A O 1
ATOM 688 N N . GLY A 1 89 ? -4.115 3.831 14.969 1.00 63.75 89 GLY A N 1
ATOM 689 C CA . GLY A 1 89 ? -5.062 4.939 14.881 1.00 63.75 89 GLY A CA 1
ATOM 690 C C . GLY A 1 89 ? -6.528 4.504 14.937 1.00 63.75 89 GLY A C 1
ATOM 691 O O . GLY A 1 89 ? -7.408 5.335 15.156 1.00 63.75 89 GLY A O 1
ATOM 692 N N . THR A 1 90 ? -6.845 3.226 14.707 1.00 65.94 90 THR A N 1
ATOM 693 C CA . THR A 1 90 ? -8.205 2.692 14.911 1.00 65.94 90 THR A CA 1
ATOM 694 C C . THR A 1 90 ? -8.457 2.287 16.358 1.00 65.94 90 THR A C 1
ATOM 696 O O . THR A 1 90 ? -9.610 2.263 16.773 1.00 65.94 90 THR A O 1
ATOM 699 N N . ILE A 1 91 ? -7.418 1.964 17.126 1.00 61.69 91 ILE A N 1
ATOM 700 C CA . ILE A 1 91 ? -7.533 1.553 18.532 1.00 61.69 91 ILE A CA 1
ATOM 701 C C . ILE A 1 91 ? -7.441 2.766 19.459 1.00 61.69 91 ILE A C 1
ATOM 703 O O . ILE A 1 91 ? -8.228 2.888 20.394 1.00 61.69 91 ILE A O 1
ATOM 707 N N . SER A 1 92 ? -6.528 3.697 19.177 1.00 52.81 92 SER A N 1
ATOM 708 C CA . SER A 1 92 ? -6.399 4.961 19.910 1.00 52.81 92 SER A CA 1
ATOM 709 C C . SER A 1 92 ? -7.666 5.817 19.785 1.00 52.81 92 SER A C 1
ATOM 711 O O . SER A 1 92 ? -8.197 6.246 20.806 1.00 52.81 92 SER A O 1
ATOM 713 N N . GLY A 1 93 ? -8.232 5.944 18.577 1.00 53.62 93 GLY A N 1
ATOM 714 C CA . GLY A 1 93 ? -9.476 6.693 18.365 1.00 53.62 93 GLY A CA 1
ATOM 715 C C . GLY A 1 93 ? -10.705 6.076 19.048 1.00 53.62 93 GLY A C 1
ATOM 716 O O . GLY A 1 93 ? -11.619 6.798 19.438 1.00 53.62 93 GLY A O 1
ATOM 717 N N . GLU A 1 94 ? -10.736 4.755 19.248 1.00 58.38 94 GLU A N 1
ATOM 718 C CA . GLU A 1 94 ? -11.814 4.093 19.999 1.00 58.38 94 GLU A CA 1
ATOM 719 C C . GLU A 1 94 ? -11.639 4.187 21.518 1.00 58.38 94 GLU A C 1
ATOM 721 O O . GLU A 1 94 ? -12.640 4.238 22.239 1.00 58.38 94 GLU A O 1
ATOM 726 N N . LYS A 1 95 ? -10.389 4.241 22.000 1.00 50.84 95 LYS A N 1
ATOM 727 C CA . LYS A 1 95 ? -10.073 4.503 23.411 1.00 50.84 95 LYS A CA 1
ATOM 728 C C . LYS A 1 95 ? -10.417 5.944 23.804 1.00 50.84 95 LYS A C 1
ATOM 730 O O . LYS A 1 95 ? -11.029 6.129 24.849 1.00 50.84 95 LYS A O 1
ATOM 735 N N . GLU A 1 96 ? -10.101 6.936 22.967 1.00 44.53 96 GLU A N 1
ATOM 736 C CA . GLU A 1 96 ? -10.429 8.352 23.222 1.00 44.53 96 GLU A CA 1
ATOM 737 C C . GLU A 1 96 ? -11.932 8.641 23.171 1.00 44.53 96 GLU A C 1
ATOM 739 O O . GLU A 1 96 ? -12.456 9.354 24.021 1.00 44.53 96 GLU A O 1
ATOM 744 N N . LYS A 1 97 ? -12.661 8.067 22.207 1.00 49.22 97 LYS A N 1
ATOM 745 C CA . LYS A 1 97 ? -14.101 8.337 22.046 1.00 49.22 97 LYS A CA 1
ATOM 746 C C . LYS A 1 97 ? -14.997 7.583 23.040 1.00 49.22 97 LYS A C 1
ATOM 748 O O . LYS A 1 97 ? -16.220 7.658 22.920 1.00 49.22 97 LYS A O 1
ATOM 753 N N . GLY A 1 98 ? -14.441 6.771 23.949 1.00 47.53 98 GLY A N 1
ATOM 754 C CA . GLY A 1 98 ? -15.211 5.948 24.899 1.00 47.53 98 GLY A CA 1
ATOM 755 C C . GLY A 1 98 ? -16.190 4.954 24.246 1.00 47.53 98 GLY A C 1
ATOM 756 O O . GLY A 1 98 ? -17.021 4.339 24.918 1.00 47.53 98 GLY A O 1
ATOM 757 N N . THR A 1 99 ? -16.119 4.771 22.922 1.00 51.97 99 THR A N 1
ATOM 758 C CA . THR A 1 99 ? -17.137 4.056 22.135 1.00 51.97 99 THR A CA 1
ATOM 759 C C . THR A 1 99 ? -17.038 2.540 22.307 1.00 51.97 99 THR A C 1
ATOM 761 O O . THR A 1 99 ? -18.006 1.825 22.041 1.00 51.97 99 THR A O 1
ATOM 764 N N . ALA A 1 100 ? -15.910 2.046 22.826 1.00 47.53 100 ALA A N 1
ATOM 765 C CA . ALA A 1 100 ? -15.763 0.660 23.256 1.00 47.53 100 ALA A CA 1
ATOM 766 C C . ALA A 1 100 ? -16.795 0.289 24.342 1.00 47.53 100 ALA A C 1
ATOM 768 O O . ALA A 1 100 ? -17.421 -0.764 24.243 1.00 47.53 100 ALA A O 1
ATOM 769 N N . MET A 1 101 ? -17.069 1.174 25.314 1.00 44.44 101 MET A N 1
ATOM 770 C CA . MET A 1 101 ? -18.063 0.914 26.372 1.00 44.44 101 MET A CA 1
ATOM 771 C C . MET A 1 101 ? -19.512 0.992 25.867 1.00 44.44 101 MET A C 1
ATOM 773 O O . MET A 1 101 ? -20.343 0.178 26.261 1.00 44.44 101 MET A O 1
ATOM 777 N N . LEU A 1 102 ? -19.817 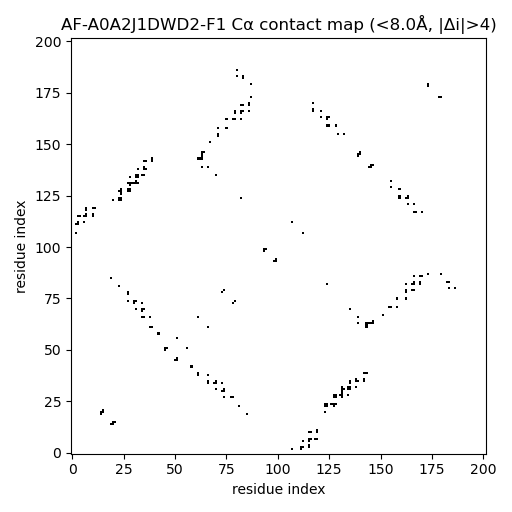1.912 24.944 1.00 48.19 102 LEU A N 1
ATOM 778 C CA . LEU A 1 102 ? -21.166 2.071 24.373 1.00 48.19 102 LEU A CA 1
ATOM 779 C C . LEU A 1 102 ? -21.529 1.009 23.322 1.00 48.19 102 LEU A C 1
ATOM 781 O O . LEU A 1 102 ? -22.705 0.833 23.010 1.00 48.19 102 LEU A O 1
ATOM 785 N N . THR A 1 103 ? -20.542 0.308 22.756 1.00 48.56 103 THR A N 1
ATOM 786 C CA . THR A 1 103 ? -20.783 -0.772 21.780 1.00 48.56 103 THR A CA 1
ATOM 787 C C . THR A 1 103 ? -20.883 -2.141 22.464 1.00 48.56 103 THR A C 1
ATOM 789 O O . THR A 1 103 ? -21.647 -2.986 22.002 1.00 48.56 103 THR A O 1
ATOM 792 N N . LEU A 1 104 ? -20.198 -2.343 23.601 1.00 46.66 104 LEU A N 1
ATOM 793 C CA . LEU A 1 104 ? -20.309 -3.559 24.423 1.00 46.66 104 LEU A CA 1
ATOM 794 C C . LEU A 1 104 ? -21.618 -3.672 25.229 1.00 46.66 104 LEU A C 1
ATOM 796 O O . LEU A 1 104 ? -21.893 -4.740 25.768 1.00 46.66 104 LEU A O 1
ATOM 800 N N . SER A 1 105 ? -22.443 -2.623 25.296 1.00 39.59 105 SER A N 1
ATOM 801 C CA . SER A 1 105 ? -23.786 -2.688 25.896 1.00 39.59 105 SER A CA 1
ATOM 802 C C . SER A 1 105 ? -24.842 -3.312 24.968 1.00 39.59 105 SER A C 1
ATOM 804 O O . SER A 1 105 ? -25.972 -3.552 25.388 1.00 39.59 105 SER A O 1
ATOM 806 N N . LYS A 1 106 ? -24.486 -3.608 23.708 1.00 44.47 106 LYS A N 1
ATOM 807 C CA . LYS A 1 106 ? -25.315 -4.363 22.756 1.00 44.47 106 LYS A CA 1
ATOM 808 C C . LYS A 1 106 ? -24.775 -5.793 22.626 1.00 44.47 106 LYS A C 1
ATOM 810 O O . LYS A 1 106 ? -23.557 -5.960 22.630 1.00 44.47 106 LYS A O 1
ATOM 815 N N . PRO A 1 107 ? -25.633 -6.823 22.471 1.00 44.16 107 PRO A N 1
ATOM 816 C CA . PRO A 1 107 ? -25.233 -8.231 22.463 1.00 44.16 107 PRO A CA 1
ATOM 817 C C . PRO A 1 107 ? -24.563 -8.581 21.129 1.00 44.16 107 PRO A C 1
ATOM 819 O O . PRO A 1 107 ? -25.128 -9.247 20.265 1.00 44.16 107 PRO A O 1
ATOM 822 N N . VAL A 1 108 ? -23.360 -8.063 20.920 1.00 53.00 108 VAL A N 1
ATOM 823 C CA . VAL A 1 108 ? -22.545 -8.311 19.739 1.00 53.00 108 VAL A CA 1
ATOM 824 C C . VAL A 1 108 ? -21.368 -9.163 20.183 1.00 53.00 108 VAL A C 1
ATOM 826 O O . VAL A 1 108 ? -20.630 -8.791 21.094 1.00 53.00 108 VAL A O 1
ATOM 829 N N . SER A 1 109 ? -21.194 -10.331 19.562 1.00 61.66 109 SER A N 1
ATOM 830 C CA . SER A 1 109 ? -20.071 -11.203 19.898 1.00 61.66 109 SER A CA 1
ATOM 831 C C . SER A 1 109 ? -18.747 -10.486 19.613 1.00 61.66 109 SER A C 1
ATOM 833 O O . SER A 1 109 ? -18.589 -9.818 18.587 1.00 61.66 109 SER A O 1
ATOM 835 N N . ARG A 1 110 ? -17.773 -10.638 20.519 1.00 63.56 110 ARG A N 1
ATOM 836 C CA . ARG A 1 110 ? -16.437 -10.024 20.399 1.00 63.56 110 ARG A CA 1
ATOM 837 C C . ARG A 1 110 ? -15.766 -10.363 19.058 1.00 63.56 110 ARG A C 1
ATOM 839 O O . ARG A 1 110 ? -15.088 -9.519 18.482 1.00 63.56 110 ARG A O 1
ATOM 846 N N . GLY A 1 111 ? -16.035 -11.556 18.520 1.00 64.62 111 GLY A N 1
ATOM 847 C CA . GLY A 1 111 ? -15.560 -11.985 17.203 1.00 64.62 111 GLY A CA 1
ATOM 848 C C . GLY A 1 111 ? -16.172 -11.205 16.035 1.00 64.62 111 GLY A C 1
ATOM 849 O O . GLY A 1 111 ? -15.446 -10.805 15.133 1.00 64.62 111 GLY A O 1
ATOM 850 N N . ALA A 1 112 ? -17.479 -10.916 16.055 1.00 68.38 112 ALA A N 1
ATOM 851 C CA . ALA A 1 112 ? -18.126 -10.155 14.981 1.00 68.38 112 ALA A CA 1
ATOM 852 C C . ALA A 1 112 ? -17.600 -8.712 14.887 1.00 68.38 112 ALA A C 1
ATOM 854 O O . ALA A 1 112 ? -17.502 -8.160 13.792 1.00 68.38 112 ALA A O 1
ATOM 855 N N . PHE A 1 113 ? -17.225 -8.122 16.024 1.00 69.62 113 PHE A N 1
ATOM 856 C CA . PHE A 1 113 ? -16.604 -6.801 16.079 1.00 69.62 113 PHE A CA 1
ATOM 857 C C . PHE A 1 113 ? -15.214 -6.802 15.422 1.00 69.62 113 PHE A C 1
ATOM 859 O O . PHE A 1 113 ? -14.996 -6.067 14.458 1.00 69.62 113 PHE A O 1
ATOM 866 N N . VAL A 1 114 ? -14.315 -7.692 15.862 1.00 73.75 114 VAL A N 1
ATOM 867 C CA . VAL A 1 114 ? -12.953 -7.807 15.305 1.00 73.75 114 VAL A CA 1
ATOM 868 C C . VAL A 1 114 ? -12.990 -8.124 13.810 1.00 73.75 114 VAL A C 1
ATOM 870 O O . VAL A 1 114 ? -12.273 -7.498 13.033 1.00 73.75 114 VAL A O 1
ATOM 873 N N . MET A 1 115 ? -13.875 -9.029 13.385 1.00 76.00 115 MET A N 1
ATOM 874 C CA . MET A 1 115 ? -13.961 -9.422 11.979 1.00 76.00 115 MET A CA 1
ATOM 875 C C . MET A 1 115 ? -14.485 -8.298 11.085 1.00 76.00 115 MET A C 1
ATOM 877 O O . MET A 1 115 ? -13.995 -8.120 9.973 1.00 76.00 115 MET A O 1
ATOM 881 N N . SER A 1 116 ? -15.439 -7.496 11.569 1.00 77.62 116 SER A N 1
ATOM 882 C CA . SER A 1 116 ? -15.920 -6.330 10.817 1.00 77.62 116 SER A CA 1
ATOM 883 C C . SER A 1 116 ? -14.823 -5.280 10.604 1.00 77.62 116 SER A C 1
ATOM 885 O O . SER A 1 116 ? -14.721 -4.717 9.515 1.00 77.62 116 SER A O 1
ATOM 887 N N . LYS A 1 117 ? -13.958 -5.089 11.606 1.00 80.88 117 LYS A N 1
ATOM 888 C CA . LYS A 1 117 ? -12.834 -4.151 11.569 1.00 80.88 117 LYS A CA 1
ATOM 889 C C . LYS A 1 117 ? -11.717 -4.631 10.649 1.00 80.88 117 LYS A C 1
ATOM 891 O O . LYS A 1 117 ? -11.236 -3.871 9.811 1.00 80.88 117 LYS A O 1
ATOM 896 N N . TYR A 1 118 ? -11.371 -5.915 10.745 1.00 83.50 118 TYR A N 1
ATOM 897 C CA . TYR A 1 118 ? -10.428 -6.556 9.832 1.00 83.50 118 TYR A CA 1
ATOM 898 C C . TYR A 1 118 ? -10.882 -6.432 8.377 1.00 83.50 118 TYR A C 1
ATOM 900 O O . TYR A 1 118 ? -10.105 -6.003 7.533 1.00 83.50 118 TYR A O 1
ATOM 908 N N . LEU A 1 119 ? -12.152 -6.734 8.085 1.00 85.31 119 LEU A N 1
ATOM 909 C CA . LEU A 1 119 ? -12.684 -6.631 6.726 1.00 85.31 119 LEU A CA 1
ATOM 910 C C . LEU A 1 119 ? -12.659 -5.194 6.201 1.00 85.31 119 LEU A C 1
ATOM 912 O O . LEU A 1 119 ? -12.322 -4.982 5.039 1.00 85.31 119 LEU A O 1
ATOM 916 N N . ALA A 1 120 ? -13.006 -4.204 7.029 1.00 85.19 120 ALA A N 1
ATOM 917 C CA . ALA A 1 120 ? -13.021 -2.809 6.598 1.00 85.19 120 ALA A CA 1
ATOM 918 C C . ALA A 1 120 ? -11.605 -2.306 6.283 1.00 85.19 120 ALA A C 1
ATOM 920 O O . ALA A 1 120 ? -11.372 -1.720 5.230 1.00 85.19 120 ALA A O 1
ATOM 921 N N . LEU A 1 121 ? -10.646 -2.574 7.173 1.00 85.50 121 LEU A N 1
ATOM 922 C CA . LEU A 1 121 ? -9.242 -2.211 6.971 1.00 85.50 121 LEU A CA 1
ATOM 923 C C . LEU A 1 121 ? -8.595 -2.995 5.824 1.00 85.50 121 LEU A C 1
ATOM 925 O O . LEU A 1 121 ? -7.865 -2.423 5.018 1.00 85.50 121 LEU A O 1
ATOM 929 N N . GLY A 1 122 ? -8.898 -4.287 5.715 1.00 87.69 122 GLY A N 1
ATOM 930 C CA . GLY A 1 122 ? -8.403 -5.140 4.643 1.00 87.69 122 GLY A CA 1
ATOM 931 C C . GLY A 1 122 ? -8.900 -4.695 3.271 1.00 87.69 122 GLY A C 1
ATOM 932 O O . GLY A 1 122 ? -8.110 -4.625 2.335 1.00 87.69 122 GLY A O 1
ATOM 933 N N . MET A 1 123 ? -10.175 -4.305 3.153 1.00 89.25 123 MET A N 1
ATOM 934 C CA . MET A 1 123 ? -10.723 -3.759 1.907 1.00 89.25 123 MET A CA 1
ATOM 935 C C . MET A 1 123 ? -10.016 -2.462 1.495 1.00 89.25 123 MET A C 1
ATOM 937 O O . MET A 1 123 ? -9.712 -2.271 0.320 1.00 89.25 123 MET A O 1
ATOM 941 N N . LEU A 1 124 ? -9.714 -1.592 2.460 1.00 89.50 124 LEU A N 1
ATOM 942 C CA . LEU A 1 124 ? -8.994 -0.345 2.221 1.00 89.50 124 LEU A CA 1
ATOM 943 C C . LEU A 1 124 ? -7.571 -0.601 1.698 1.00 89.50 124 LEU A C 1
ATOM 945 O O . LEU A 1 124 ? -7.180 0.000 0.694 1.00 89.50 124 LEU A O 1
ATOM 949 N N . VAL A 1 125 ? -6.818 -1.510 2.330 1.00 90.12 125 VAL A N 1
ATOM 950 C CA . VAL A 1 125 ? -5.468 -1.887 1.873 1.00 90.12 125 VAL A CA 1
ATOM 951 C C . VAL A 1 125 ? -5.534 -2.534 0.492 1.00 90.12 125 VAL A C 1
ATOM 953 O O . VAL A 1 125 ? -4.776 -2.151 -0.392 1.00 90.12 125 VAL A O 1
ATOM 956 N N . PHE A 1 126 ? -6.480 -3.450 0.274 1.00 92.75 126 PHE A N 1
ATOM 957 C CA . PHE A 1 126 ? -6.644 -4.155 -0.996 1.00 92.75 126 PHE A CA 1
ATOM 958 C C . PHE A 1 126 ? -6.893 -3.194 -2.168 1.00 92.75 126 PHE A C 1
ATOM 960 O O . PHE A 1 126 ? -6.195 -3.252 -3.177 1.00 92.75 126 PHE A O 1
ATOM 967 N N . VAL A 1 127 ? -7.844 -2.264 -2.025 1.00 92.00 127 VAL A N 1
ATOM 968 C CA . VAL A 1 127 ? -8.162 -1.281 -3.075 1.00 92.00 127 VAL A CA 1
ATOM 969 C C . VAL A 1 127 ? -6.995 -0.318 -3.313 1.00 92.00 127 VAL A C 1
ATOM 971 O O . VAL A 1 127 ? -6.667 -0.034 -4.463 1.00 92.00 127 VAL A O 1
ATOM 974 N N . SER A 1 128 ? -6.342 0.155 -2.247 1.00 92.06 128 SER A N 1
ATOM 975 C CA . SER A 1 128 ? -5.197 1.073 -2.367 1.00 92.06 128 SER A CA 1
ATOM 976 C C . SER A 1 128 ? -4.010 0.409 -3.067 1.00 92.06 128 SER A C 1
ATOM 978 O O . SER A 1 128 ? -3.365 1.023 -3.914 1.00 92.06 128 SER A O 1
ATOM 980 N N . MET A 1 129 ? -3.760 -0.864 -2.754 1.00 91.88 129 MET A N 1
ATOM 981 C CA . MET A 1 129 ? -2.688 -1.653 -3.347 1.00 91.88 129 MET A CA 1
ATOM 982 C C . MET A 1 129 ? -2.934 -1.923 -4.834 1.00 91.88 129 MET A C 1
ATOM 984 O O . MET A 1 129 ? -2.025 -1.754 -5.640 1.00 91.88 129 MET A O 1
ATOM 988 N N . LEU A 1 130 ? -4.167 -2.271 -5.221 1.00 92.62 130 LEU A N 1
ATOM 989 C CA . LEU A 1 130 ? -4.520 -2.462 -6.632 1.00 92.62 130 LEU A CA 1
ATOM 990 C C . LEU A 1 130 ? -4.385 -1.172 -7.448 1.00 92.62 130 LEU A C 1
ATOM 992 O O . LEU A 1 130 ? -3.866 -1.210 -8.562 1.00 92.62 130 LEU A O 1
ATOM 996 N N . LEU A 1 131 ? -4.815 -0.034 -6.894 1.00 93.25 131 LEU A N 1
ATOM 997 C CA . LEU A 1 131 ? -4.638 1.270 -7.539 1.00 93.25 131 LEU A CA 1
ATOM 998 C C . LEU A 1 131 ? -3.154 1.609 -7.722 1.00 93.25 131 LEU A C 1
ATOM 1000 O O . LEU A 1 131 ? -2.745 2.007 -8.810 1.00 93.25 131 LEU A O 1
ATOM 1004 N N . SER A 1 132 ? -2.348 1.411 -6.678 1.00 92.75 132 SER A N 1
ATOM 1005 C CA . SER A 1 132 ? -0.901 1.642 -6.719 1.00 92.75 132 SER A CA 1
ATOM 1006 C C . SER A 1 132 ? -0.199 0.743 -7.740 1.00 92.75 132 SER A C 1
ATOM 1008 O O . SER A 1 132 ? 0.567 1.236 -8.563 1.00 92.75 132 SER A O 1
ATOM 1010 N N . ALA A 1 133 ? -0.516 -0.554 -7.760 1.00 91.50 133 ALA A N 1
ATOM 1011 C CA . ALA A 1 133 ? 0.058 -1.501 -8.711 1.00 91.50 133 ALA A CA 1
ATOM 1012 C C . ALA A 1 133 ? -0.330 -1.187 -10.162 1.00 91.50 133 ALA A C 1
ATOM 1014 O O . ALA A 1 133 ? 0.515 -1.265 -11.050 1.00 91.50 133 ALA A O 1
ATOM 1015 N N . GLY A 1 134 ? -1.583 -0.787 -10.409 1.00 91.25 134 GLY A N 1
ATOM 1016 C CA . GLY A 1 134 ? -2.031 -0.366 -11.738 1.00 91.25 134 GLY A CA 1
ATOM 1017 C C . GLY A 1 134 ? -1.284 0.869 -12.243 1.00 91.25 134 GLY A C 1
ATOM 1018 O O . GLY A 1 134 ? -0.877 0.912 -13.402 1.00 91.25 134 GLY A O 1
ATOM 1019 N N . LEU A 1 135 ? -1.045 1.846 -11.363 1.00 90.81 135 LEU A N 1
ATOM 1020 C CA . LEU A 1 135 ? -0.258 3.033 -11.698 1.00 90.81 135 LEU A CA 1
ATOM 1021 C C . LEU A 1 135 ? 1.215 2.688 -11.911 1.00 90.81 135 LEU A C 1
ATOM 1023 O O . LEU A 1 135 ? 1.778 3.109 -12.914 1.00 90.81 135 LEU A O 1
ATOM 1027 N N . CYS A 1 136 ? 1.819 1.876 -11.042 1.00 89.19 136 CYS A N 1
ATOM 1028 C CA . CYS A 1 136 ? 3.190 1.408 -11.234 1.00 89.19 136 CYS A CA 1
ATOM 1029 C C . CYS A 1 136 ? 3.344 0.722 -12.597 1.00 89.19 136 CYS A C 1
ATOM 1031 O O . CYS A 1 136 ? 4.241 1.078 -13.349 1.00 89.19 136 CYS A O 1
ATOM 1033 N N . TYR A 1 137 ? 2.433 -0.189 -12.956 1.00 89.12 137 TYR A N 1
ATOM 1034 C CA . TYR A 1 137 ? 2.448 -0.862 -14.256 1.00 89.12 137 TYR A CA 1
ATOM 1035 C C . TYR A 1 137 ? 2.379 0.136 -15.419 1.00 89.12 137 TYR A C 1
ATOM 1037 O O . TYR A 1 137 ? 3.209 0.086 -16.323 1.00 89.12 137 TYR A O 1
ATOM 1045 N N . ALA A 1 138 ? 1.435 1.081 -15.370 1.00 89.88 138 ALA A N 1
ATOM 1046 C CA . ALA A 1 138 ? 1.278 2.097 -16.409 1.00 89.88 138 ALA A CA 1
ATOM 1047 C C . ALA A 1 138 ? 2.530 2.981 -16.565 1.00 89.88 138 ALA A C 1
ATOM 1049 O O . ALA A 1 138 ? 2.960 3.240 -17.687 1.00 89.88 138 ALA A O 1
ATOM 1050 N N . TYR A 1 139 ? 3.144 3.405 -15.457 1.00 88.06 139 TYR A N 1
ATOM 1051 C CA . TYR A 1 139 ? 4.362 4.217 -15.484 1.00 88.06 139 TYR A CA 1
ATOM 1052 C C . TYR A 1 139 ? 5.587 3.421 -15.951 1.00 88.06 139 TYR A C 1
ATOM 1054 O O . TYR A 1 139 ? 6.370 3.938 -16.745 1.00 88.06 139 TYR A O 1
ATOM 1062 N N . THR A 1 140 ? 5.745 2.164 -15.529 1.00 86.75 140 THR A N 1
ATOM 1063 C CA . THR A 1 140 ? 6.836 1.292 -15.995 1.00 86.75 140 THR A CA 1
ATOM 1064 C C . THR A 1 140 ? 6.744 1.044 -17.503 1.00 86.75 140 THR A C 1
ATOM 1066 O O . THR A 1 140 ? 7.764 1.132 -18.186 1.00 86.75 140 THR A O 1
ATOM 1069 N N . LEU A 1 141 ? 5.535 0.820 -18.037 1.00 87.62 141 LEU A N 1
ATOM 1070 C CA . LEU A 1 141 ? 5.317 0.679 -19.481 1.00 87.62 141 LEU A CA 1
ATOM 1071 C C . LEU A 1 141 ? 5.709 1.939 -20.265 1.00 87.62 141 LEU A C 1
ATOM 1073 O O . LEU A 1 141 ? 6.272 1.829 -21.349 1.00 87.62 141 LEU A O 1
ATOM 1077 N N . MET A 1 142 ? 5.407 3.127 -19.731 1.00 85.50 142 MET A N 1
ATOM 1078 C CA . MET A 1 142 ? 5.706 4.399 -20.396 1.00 85.50 142 MET A CA 1
ATOM 1079 C C . MET A 1 142 ? 7.190 4.783 -20.343 1.00 85.50 142 MET A C 1
ATOM 1081 O O . MET A 1 142 ? 7.682 5.376 -21.299 1.00 85.50 142 MET A O 1
ATOM 1085 N N . LEU A 1 143 ? 7.883 4.506 -19.232 1.00 82.06 143 LEU A N 1
ATOM 1086 C CA . LEU A 1 143 ? 9.255 4.983 -19.003 1.00 82.06 143 LEU A CA 1
ATOM 1087 C C . LEU A 1 143 ? 10.336 3.960 -19.363 1.00 82.06 143 LEU A C 1
ATOM 1089 O O . LEU A 1 143 ? 11.409 4.362 -19.801 1.00 82.06 143 LEU A O 1
ATOM 1093 N N . ILE A 1 144 ? 10.092 2.669 -19.122 1.00 80.25 144 ILE A N 1
ATOM 1094 C CA . ILE A 1 144 ? 11.137 1.633 -19.157 1.00 80.25 144 ILE A CA 1
ATOM 1095 C C . ILE A 1 144 ? 10.889 0.646 -20.299 1.00 80.25 144 ILE A C 1
ATOM 1097 O O . ILE A 1 144 ? 11.802 0.334 -21.058 1.00 80.25 144 ILE A O 1
ATOM 1101 N N . GLY A 1 145 ? 9.657 0.155 -20.437 1.00 81.25 145 GLY A N 1
ATOM 1102 C CA . GLY A 1 145 ? 9.281 -0.754 -21.517 1.00 81.25 145 GLY A CA 1
ATOM 1103 C C . GLY A 1 145 ? 8.292 -1.834 -21.097 1.00 81.25 145 GLY A C 1
ATOM 1104 O O . GLY A 1 145 ? 7.824 -1.880 -19.957 1.00 81.25 145 GLY A O 1
ATOM 1105 N N . ASP A 1 146 ? 7.967 -2.706 -22.051 1.00 80.56 146 ASP A N 1
ATOM 1106 C CA . ASP A 1 146 ? 6.970 -3.760 -21.869 1.00 80.56 146 ASP A CA 1
ATOM 1107 C C . ASP A 1 146 ? 7.487 -4.903 -20.983 1.00 80.56 146 ASP A C 1
ATOM 1109 O O . ASP A 1 146 ? 8.649 -5.312 -21.057 1.00 80.56 146 ASP A O 1
ATOM 1113 N N . PHE A 1 147 ? 6.603 -5.434 -20.141 1.00 82.06 147 PHE A N 1
ATOM 1114 C CA . PHE A 1 147 ? 6.856 -6.622 -19.345 1.00 82.06 147 PHE A CA 1
ATOM 1115 C C . PHE A 1 147 ? 5.571 -7.395 -19.059 1.00 82.06 147 PHE A C 1
ATOM 1117 O O . PHE A 1 147 ? 4.456 -6.866 -19.044 1.00 82.06 147 PHE A O 1
ATOM 1124 N N . ALA A 1 148 ? 5.743 -8.688 -18.792 1.00 84.94 148 ALA A N 1
ATOM 1125 C CA . ALA A 1 148 ? 4.632 -9.609 -18.646 1.00 84.94 148 ALA A CA 1
ATOM 1126 C C . ALA A 1 148 ? 3.694 -9.208 -17.486 1.00 84.94 148 ALA A C 1
ATOM 1128 O O . ALA A 1 148 ? 4.053 -9.258 -16.308 1.00 84.94 148 ALA A O 1
ATOM 1129 N N . PHE A 1 149 ? 2.445 -8.892 -17.833 1.00 83.81 149 PHE A N 1
ATOM 1130 C CA . PHE A 1 149 ? 1.404 -8.498 -16.881 1.00 83.81 149 PHE A CA 1
ATOM 1131 C C . PHE A 1 149 ? 1.007 -9.625 -15.913 1.00 83.81 149 PHE A C 1
ATOM 1133 O O . PHE A 1 149 ? 0.762 -9.387 -14.734 1.00 83.81 149 PHE A O 1
ATOM 1140 N N . ILE A 1 150 ? 0.963 -10.874 -16.388 1.00 87.38 150 ILE A N 1
ATOM 1141 C CA . ILE A 1 150 ? 0.551 -12.035 -15.580 1.00 87.38 150 ILE A CA 1
ATOM 1142 C C . ILE A 1 150 ? 1.442 -12.250 -14.341 1.00 87.38 150 ILE A C 1
ATOM 1144 O O . ILE A 1 150 ? 0.895 -12.312 -13.236 1.00 87.38 150 ILE A O 1
ATOM 1148 N N . PRO A 1 151 ? 2.784 -12.339 -14.453 1.00 86.38 151 PRO A N 1
ATOM 1149 C CA . PRO A 1 151 ? 3.636 -12.491 -13.275 1.00 86.38 151 PRO A CA 1
ATOM 1150 C C . PRO A 1 151 ? 3.594 -11.265 -12.353 1.00 86.38 151 PRO A C 1
ATOM 1152 O O . PRO A 1 151 ? 3.692 -11.431 -11.140 1.00 86.38 151 PRO A O 1
ATOM 1155 N N . PHE A 1 152 ? 3.380 -10.058 -12.890 1.00 87.12 152 PHE A N 1
ATOM 1156 C CA . PHE A 1 152 ? 3.194 -8.841 -12.090 1.00 87.12 152 PHE A CA 1
ATOM 1157 C C . PHE A 1 152 ? 1.919 -8.861 -11.255 1.00 87.12 152 PHE A C 1
ATOM 1159 O O . PHE A 1 152 ? 1.923 -8.528 -10.069 1.00 87.12 152 PHE A O 1
ATOM 1166 N N . LEU A 1 153 ? 0.812 -9.275 -11.865 1.00 90.00 153 LEU A N 1
ATOM 1167 C CA . LEU A 1 153 ? -0.451 -9.404 -11.162 1.00 90.00 153 LEU A CA 1
ATOM 1168 C C . LEU A 1 153 ? -0.357 -10.501 -10.093 1.00 90.00 153 LEU A C 1
ATOM 1170 O O . LEU A 1 153 ? -0.831 -10.309 -8.974 1.00 90.00 153 LEU A O 1
ATOM 1174 N N . GLY A 1 154 ? 0.313 -11.615 -10.408 1.00 90.00 154 GLY A N 1
ATOM 1175 C CA . GLY A 1 154 ? 0.589 -12.693 -9.461 1.00 90.00 154 GLY A CA 1
ATOM 1176 C C . GLY A 1 154 ? 1.396 -12.226 -8.247 1.00 90.00 154 GLY A C 1
ATOM 1177 O O . GLY A 1 154 ? 0.988 -12.478 -7.112 1.00 90.00 154 GLY A O 1
ATOM 1178 N N . SER A 1 155 ? 2.497 -11.496 -8.459 1.00 89.00 155 SER A N 1
ATOM 1179 C CA . SER A 1 155 ? 3.316 -10.964 -7.361 1.00 89.00 155 SER A CA 1
ATOM 1180 C C . SER A 1 155 ? 2.569 -9.911 -6.541 1.00 89.00 155 SER A C 1
ATOM 1182 O O . SER A 1 155 ? 2.611 -9.952 -5.312 1.00 89.00 155 SER A O 1
ATOM 1184 N N . THR A 1 156 ? 1.813 -9.026 -7.195 1.00 91.19 156 THR A N 1
ATOM 1185 C CA . THR A 1 156 ? 0.987 -8.003 -6.537 1.00 91.19 156 THR A CA 1
ATOM 1186 C C . THR A 1 156 ? -0.083 -8.631 -5.648 1.00 91.19 156 THR A C 1
ATOM 1188 O O . THR A 1 156 ? -0.277 -8.202 -4.508 1.00 91.19 156 THR A O 1
ATOM 1191 N N . LEU A 1 157 ? -0.775 -9.668 -6.128 1.00 92.62 157 LEU A N 1
ATOM 1192 C CA . LEU A 1 157 ? -1.784 -10.377 -5.342 1.00 92.62 157 LEU A CA 1
ATOM 1193 C C . LEU A 1 157 ? -1.160 -11.093 -4.143 1.00 92.62 157 LEU A C 1
ATOM 1195 O O . LEU A 1 157 ? -1.684 -10.982 -3.033 1.00 92.62 157 LEU A O 1
ATOM 1199 N N . LEU A 1 158 ? -0.025 -11.771 -4.342 1.00 92.56 158 LEU A N 1
ATOM 1200 C CA . LEU A 1 158 ? 0.702 -12.448 -3.267 1.00 92.56 158 LEU A CA 1
ATOM 1201 C C . LEU A 1 158 ? 1.133 -11.455 -2.176 1.00 92.56 158 LEU A C 1
ATOM 1203 O O . LEU A 1 158 ? 0.942 -11.699 -0.985 1.00 92.56 158 LEU A O 1
ATOM 1207 N N . LEU A 1 159 ? 1.653 -10.302 -2.595 1.00 91.38 159 LEU A N 1
ATOM 1208 C CA . LEU A 1 159 ? 2.065 -9.215 -1.718 1.00 91.38 159 LEU A CA 1
ATOM 1209 C C . LEU A 1 159 ? 0.879 -8.616 -0.950 1.00 91.38 159 LEU A C 1
ATOM 1211 O O . LEU A 1 159 ? 0.965 -8.372 0.253 1.00 91.38 159 LEU A O 1
ATOM 1215 N N . THR A 1 160 ? -0.252 -8.422 -1.625 1.00 92.00 160 THR A N 1
ATOM 1216 C CA . THR A 1 160 ? -1.478 -7.928 -0.988 1.00 92.00 160 THR A CA 1
ATOM 1217 C C . THR A 1 160 ? -1.974 -8.906 0.078 1.00 92.00 160 THR A C 1
ATOM 1219 O O . THR A 1 160 ? -2.381 -8.497 1.166 1.00 92.00 160 THR A O 1
ATOM 1222 N N . LEU A 1 161 ? -1.902 -10.210 -0.203 1.00 92.44 161 LEU A N 1
ATOM 1223 C CA . LEU A 1 161 ? -2.275 -11.269 0.734 1.00 92.44 161 LEU A CA 1
ATOM 1224 C C . LEU A 1 161 ? -1.337 -11.290 1.950 1.00 92.44 161 LEU A C 1
ATOM 1226 O O . LEU A 1 161 ? -1.801 -11.402 3.085 1.00 92.44 161 LEU A O 1
ATOM 1230 N N . PHE A 1 162 ? -0.036 -11.084 1.734 1.00 89.38 162 PHE A N 1
ATOM 1231 C CA . PHE A 1 162 ? 0.934 -10.912 2.814 1.00 89.38 162 PHE A CA 1
ATOM 1232 C C . PHE A 1 162 ? 0.613 -9.694 3.697 1.00 89.38 162 PHE A C 1
ATOM 1234 O O . PHE A 1 162 ? 0.581 -9.819 4.920 1.00 89.38 162 PHE A O 1
ATOM 1241 N N . LEU A 1 163 ? 0.285 -8.537 3.109 1.00 87.81 163 LEU A N 1
ATOM 1242 C CA . LEU A 1 163 ? -0.120 -7.350 3.874 1.00 87.81 163 LEU A CA 1
ATOM 1243 C C . LEU A 1 163 ? -1.402 -7.587 4.685 1.00 87.81 163 LEU A C 1
ATOM 1245 O O . LEU A 1 163 ? -1.481 -7.179 5.843 1.00 87.81 163 LEU A O 1
ATOM 1249 N N . LEU A 1 164 ? -2.385 -8.293 4.121 1.00 89.12 164 LEU A N 1
ATOM 1250 C CA . LEU A 1 164 ? -3.600 -8.693 4.837 1.00 89.12 164 LEU A CA 1
ATOM 1251 C C . LEU A 1 164 ? -3.307 -9.626 6.018 1.00 89.12 164 LEU A C 1
ATOM 1253 O O . LEU A 1 164 ? -3.977 -9.532 7.051 1.00 89.12 164 LEU A O 1
ATOM 1257 N N . LEU A 1 165 ? -2.314 -10.508 5.887 1.00 87.62 165 LEU A N 1
ATOM 1258 C CA . LEU A 1 165 ? -1.847 -11.364 6.974 1.00 87.62 165 LEU A CA 1
ATOM 1259 C C . LEU A 1 165 ? -1.147 -10.541 8.059 1.00 87.62 165 LEU A C 1
ATOM 1261 O O . LEU A 1 165 ? -1.487 -10.681 9.233 1.00 87.62 165 LEU A O 1
ATOM 1265 N N . CYS A 1 166 ? -0.243 -9.631 7.688 1.00 83.62 166 CYS A N 1
ATOM 1266 C CA . CYS A 1 166 ? 0.375 -8.702 8.635 1.00 83.62 166 CYS A CA 1
ATOM 1267 C C . CYS A 1 166 ? -0.680 -7.891 9.390 1.00 83.62 166 CYS A C 1
ATOM 1269 O O . CYS A 1 166 ? -0.607 -7.796 10.612 1.00 83.62 166 CYS A O 1
ATOM 1271 N N . LEU A 1 167 ? -1.700 -7.384 8.694 1.00 85.38 167 LEU A N 1
ATOM 1272 C CA . LEU A 1 167 ? -2.800 -6.634 9.294 1.00 85.38 167 LEU A CA 1
ATOM 1273 C C . LEU A 1 167 ? -3.581 -7.478 10.317 1.00 85.38 167 LEU A C 1
ATOM 1275 O O . LEU A 1 167 ? -3.889 -6.998 11.413 1.00 85.38 167 LEU A O 1
ATOM 1279 N N . ALA A 1 168 ? -3.856 -8.748 9.997 1.00 83.56 168 ALA A N 1
ATOM 1280 C CA . ALA A 1 168 ? -4.508 -9.686 10.912 1.00 83.56 168 ALA A CA 1
ATOM 1281 C C . ALA A 1 168 ? -3.665 -9.919 12.175 1.00 83.56 168 ALA A C 1
ATOM 1283 O O . ALA A 1 168 ? -4.179 -9.821 13.291 1.00 83.56 168 ALA A O 1
ATOM 1284 N N . VAL A 1 169 ? -2.362 -10.166 12.004 1.00 81.69 169 VAL A N 1
ATOM 1285 C CA . VAL A 1 169 ? -1.419 -10.376 13.111 1.00 81.69 169 VAL A CA 1
ATOM 1286 C C . VAL A 1 169 ? -1.308 -9.119 13.973 1.00 81.69 169 VAL A C 1
ATOM 1288 O O . VAL A 1 169 ? -1.388 -9.213 15.197 1.00 81.69 169 VAL A O 1
ATOM 1291 N N . THR A 1 170 ? -1.203 -7.930 13.373 1.00 78.44 170 THR A N 1
ATOM 1292 C CA . THR A 1 170 ? -1.131 -6.673 14.130 1.00 78.44 170 THR A CA 1
ATOM 1293 C C . THR A 1 170 ? -2.403 -6.410 14.924 1.00 78.44 170 THR A C 1
ATOM 1295 O O . THR A 1 170 ? -2.319 -6.003 16.081 1.00 78.44 170 THR A O 1
ATOM 1298 N N . LEU A 1 171 ? -3.582 -6.690 14.356 1.00 75.69 171 LEU A N 1
ATOM 1299 C CA . LEU A 1 171 ? -4.847 -6.574 15.085 1.00 75.69 171 LEU A CA 1
ATOM 1300 C C . LEU A 1 171 ? -4.927 -7.574 16.243 1.00 75.69 171 LEU A C 1
ATOM 1302 O O . LEU A 1 171 ? -5.361 -7.206 17.335 1.00 75.69 171 LEU A O 1
ATOM 1306 N N . PHE A 1 172 ? -4.474 -8.811 16.029 1.00 72.62 172 PHE A N 1
ATOM 1307 C CA . PHE A 1 172 ? -4.436 -9.840 17.065 1.00 72.62 172 PHE A CA 1
ATOM 1308 C C . PHE A 1 172 ? -3.533 -9.429 18.235 1.00 72.62 172 PHE A C 1
ATOM 1310 O O . PHE A 1 172 ? -3.972 -9.414 19.385 1.00 72.62 172 PHE A O 1
ATOM 1317 N N . PHE A 1 173 ? -2.302 -8.997 17.948 1.00 69.50 173 PHE A N 1
ATOM 1318 C CA . PHE A 1 173 ? -1.364 -8.528 18.970 1.00 69.50 173 PHE A CA 1
ATOM 1319 C C . PHE A 1 173 ? -1.848 -7.264 19.681 1.00 69.50 173 PHE A C 1
ATOM 1321 O O . PHE A 1 173 ? -1.689 -7.148 20.894 1.00 69.50 173 PHE A O 1
ATOM 1328 N N . SER A 1 174 ? -2.492 -6.335 18.973 1.00 64.69 174 SER A N 1
ATOM 1329 C CA . SER A 1 174 ? -3.022 -5.112 19.584 1.00 64.69 174 SER A CA 1
ATOM 1330 C C . SER A 1 174 ? -4.247 -5.365 20.480 1.00 64.69 174 SER A C 1
ATOM 1332 O O . SER A 1 174 ? -4.550 -4.562 21.361 1.00 64.69 174 SER A O 1
ATOM 1334 N N . SER A 1 175 ? -4.919 -6.514 20.324 1.00 64.56 175 SER A N 1
ATOM 1335 C CA . SER A 1 175 ? -5.921 -6.988 21.287 1.00 64.56 175 SER A CA 1
ATOM 1336 C C . SER A 1 175 ? -5.297 -7.559 22.568 1.00 64.56 175 SER A C 1
ATOM 1338 O O . SER A 1 175 ? -5.952 -7.527 23.610 1.00 64.56 175 SER A O 1
ATOM 1340 N N . PHE A 1 176 ? -4.071 -8.092 22.507 1.00 55.50 176 PHE A N 1
ATOM 1341 C CA . PHE A 1 176 ? -3.358 -8.665 23.658 1.00 55.50 176 PHE A CA 1
ATOM 1342 C C . PHE A 1 176 ? -2.508 -7.632 24.413 1.00 55.50 176 PHE A C 1
ATOM 1344 O O . PHE A 1 176 ? -2.422 -7.681 25.639 1.00 55.50 176 PHE A O 1
ATOM 1351 N N . PHE A 1 177 ? -1.912 -6.665 23.710 1.00 48.09 177 PHE A N 1
ATOM 1352 C CA . PHE A 1 177 ? -1.020 -5.665 24.296 1.00 48.09 177 PHE A CA 1
ATOM 1353 C C . PHE A 1 177 ? -1.686 -4.287 24.396 1.00 48.09 177 PHE A C 1
ATOM 1355 O O . PHE A 1 177 ? -2.139 -3.707 23.414 1.00 48.09 177 PHE A O 1
ATOM 1362 N N . LYS A 1 178 ? -1.694 -3.703 25.604 1.00 45.34 178 LYS A N 1
ATOM 1363 C CA . LYS A 1 178 ? -2.251 -2.359 25.866 1.00 45.34 178 LYS A CA 1
ATOM 1364 C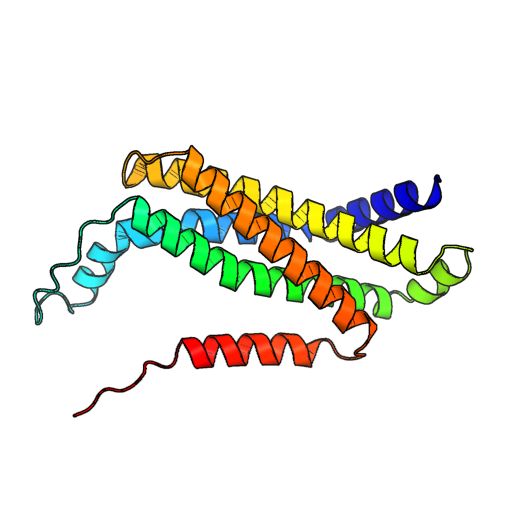 C . LYS A 1 178 ? -1.500 -1.216 25.161 1.00 45.34 178 LYS A C 1
ATOM 1366 O O . LYS A 1 178 ? -2.075 -0.127 25.074 1.00 45.34 178 LYS A O 1
ATOM 1371 N N . SER A 1 179 ? -0.275 -1.441 24.671 1.00 43.53 179 SER A N 1
ATOM 1372 C CA . SER A 1 179 ? 0.596 -0.403 24.107 1.00 43.53 179 SER A CA 1
ATOM 1373 C C . SER A 1 179 ? 0.974 -0.679 22.654 1.00 43.53 179 SER A C 1
ATOM 1375 O O . SER A 1 179 ? 1.628 -1.664 22.326 1.00 43.53 179 SER A O 1
ATOM 1377 N N . SER A 1 180 ? 0.572 0.261 21.806 1.00 48.44 180 SER A N 1
ATOM 1378 C CA . SER A 1 180 ? 0.825 0.309 20.370 1.00 48.44 180 SER A CA 1
ATOM 1379 C C . SER A 1 180 ? 2.310 0.517 20.035 1.00 48.44 180 SER A C 1
ATOM 1381 O O . SER A 1 180 ? 2.786 0.024 19.020 1.00 48.44 180 SER A O 1
ATOM 1383 N N . LEU A 1 181 ? 3.068 1.196 20.905 1.00 46.09 181 LEU A N 1
ATOM 1384 C CA . LEU A 1 181 ? 4.433 1.659 20.622 1.00 46.09 181 LEU A CA 1
ATOM 1385 C C . LEU A 1 181 ? 5.460 0.531 20.420 1.00 46.09 181 LEU A C 1
ATOM 1387 O O . LEU A 1 181 ? 6.388 0.693 19.633 1.00 46.09 181 LEU A O 1
ATOM 1391 N N . ALA A 1 182 ? 5.297 -0.611 21.095 1.00 48.78 182 ALA A N 1
ATOM 1392 C CA . ALA A 1 182 ? 6.283 -1.692 21.055 1.00 48.78 182 ALA A CA 1
ATOM 1393 C C . ALA A 1 182 ? 6.376 -2.359 19.669 1.00 48.78 182 ALA A C 1
ATOM 1395 O O . ALA A 1 182 ? 7.472 -2.658 19.209 1.00 48.78 182 ALA A O 1
ATOM 1396 N N . ALA A 1 183 ? 5.246 -2.515 18.969 1.00 48.59 183 ALA A N 1
ATOM 1397 C CA . ALA A 1 183 ? 5.202 -3.142 17.645 1.00 48.59 183 ALA A CA 1
ATOM 1398 C C . ALA A 1 183 ? 5.775 -2.235 16.538 1.00 48.59 183 ALA A C 1
ATOM 1400 O O . ALA A 1 183 ? 6.461 -2.707 15.631 1.00 48.59 183 ALA A O 1
ATOM 1401 N N . GLY A 1 184 ? 5.533 -0.921 16.635 1.00 46.78 184 GLY A N 1
ATOM 1402 C CA . GLY A 1 184 ? 6.168 0.066 15.755 1.00 46.78 184 GLY A CA 1
ATOM 1403 C C . GLY A 1 184 ? 7.679 0.156 15.993 1.00 46.78 184 GLY A C 1
ATOM 1404 O O . GLY A 1 184 ? 8.449 0.211 15.037 1.00 46.78 184 GLY A O 1
ATOM 1405 N N . GLY A 1 185 ? 8.105 0.077 17.259 1.00 55.16 185 GLY A N 1
ATOM 1406 C CA . GLY A 1 185 ? 9.518 0.056 17.642 1.00 55.16 185 GLY A CA 1
ATOM 1407 C C . GLY A 1 185 ? 10.270 -1.153 17.085 1.00 55.16 185 GLY A C 1
ATOM 1408 O O . GLY A 1 185 ? 11.345 -0.991 16.516 1.00 55.16 185 GLY A O 1
ATOM 1409 N N . THR A 1 186 ? 9.693 -2.356 17.151 1.00 55.50 186 THR A N 1
ATOM 1410 C CA . THR A 1 186 ? 10.336 -3.561 16.597 1.00 55.50 186 THR A CA 1
ATOM 1411 C C . THR A 1 186 ? 10.425 -3.543 15.071 1.00 55.50 186 THR A C 1
ATOM 1413 O O . THR A 1 186 ? 11.413 -4.017 14.518 1.00 55.50 186 THR A O 1
ATOM 1416 N N . ALA A 1 187 ? 9.436 -2.962 14.381 1.00 51.69 187 ALA A N 1
ATOM 1417 C CA . ALA A 1 187 ? 9.481 -2.801 12.927 1.00 51.69 187 ALA A CA 1
ATOM 1418 C C . ALA A 1 187 ? 10.566 -1.795 12.495 1.00 51.69 187 ALA A C 1
ATOM 1420 O O . ALA A 1 187 ? 11.306 -2.066 11.554 1.00 51.69 187 ALA A O 1
ATOM 1421 N N . LEU A 1 188 ? 10.720 -0.681 13.223 1.00 59.06 188 LEU A N 1
ATOM 1422 C CA . LEU A 1 188 ? 11.800 0.286 12.992 1.00 59.06 188 LEU A CA 1
ATOM 1423 C C . LEU A 1 188 ? 13.185 -0.320 13.248 1.00 59.06 188 LEU A C 1
ATOM 1425 O O . LEU A 1 188 ? 14.088 -0.132 12.439 1.00 59.06 188 LEU A O 1
ATOM 1429 N N . VAL A 1 189 ? 13.345 -1.093 14.325 1.00 70.56 189 VAL A N 1
ATOM 1430 C CA . VAL A 1 189 ? 14.615 -1.770 14.638 1.00 70.56 189 VAL A CA 1
ATOM 1431 C C . VAL A 1 189 ? 14.987 -2.788 13.558 1.00 70.56 189 VAL A C 1
ATOM 1433 O O . VAL A 1 189 ? 16.147 -2.852 13.164 1.00 70.56 189 VAL A O 1
ATOM 1436 N N . LEU A 1 190 ? 14.022 -3.540 13.022 1.00 61.19 190 LEU A N 1
ATOM 1437 C CA . LEU A 1 190 ? 14.276 -4.491 11.934 1.00 61.19 190 LEU A CA 1
ATOM 1438 C C . LEU A 1 190 ? 14.630 -3.803 10.608 1.00 61.19 190 LEU A C 1
ATOM 1440 O O . LEU A 1 190 ? 15.468 -4.320 9.872 1.00 61.19 190 LEU A O 1
ATOM 1444 N N . LEU A 1 191 ? 14.044 -2.638 10.315 1.00 57.00 191 LEU A N 1
ATOM 1445 C CA . LEU A 1 191 ? 14.395 -1.843 9.133 1.00 57.00 191 LEU A CA 1
ATOM 1446 C C . LEU A 1 191 ? 15.804 -1.247 9.247 1.00 57.00 191 LEU A C 1
ATOM 1448 O O . LEU A 1 191 ? 16.565 -1.311 8.287 1.00 57.00 191 LEU A O 1
ATOM 1452 N N . ILE A 1 192 ? 16.183 -0.754 10.430 1.00 63.44 192 ILE A N 1
ATOM 1453 C CA . ILE A 1 192 ? 17.539 -0.249 10.696 1.00 63.44 192 ILE A CA 1
ATOM 1454 C C . ILE A 1 192 ? 18.564 -1.393 10.665 1.00 63.44 192 ILE A C 1
ATOM 1456 O O . ILE A 1 192 ? 19.637 -1.237 10.092 1.00 63.44 192 ILE A O 1
ATOM 1460 N N . ALA A 1 193 ? 18.226 -2.568 11.203 1.00 62.81 193 ALA A N 1
ATOM 1461 C CA . ALA A 1 193 ? 19.097 -3.743 11.166 1.00 62.81 193 ALA A CA 1
ATOM 1462 C C . ALA A 1 193 ? 19.306 -4.287 9.740 1.00 62.81 193 ALA A C 1
ATOM 1464 O O . ALA A 1 193 ? 20.383 -4.778 9.423 1.00 62.81 193 ALA A O 1
ATOM 1465 N N . LYS A 1 194 ? 18.298 -4.177 8.864 1.00 55.28 194 LYS A N 1
ATOM 1466 C CA . LYS A 1 194 ? 18.405 -4.504 7.431 1.00 55.28 194 LYS A CA 1
ATOM 1467 C C . LYS A 1 194 ? 19.167 -3.450 6.623 1.00 55.28 194 LYS A C 1
ATOM 1469 O O . LYS A 1 194 ? 19.749 -3.804 5.604 1.00 55.28 194 LYS A O 1
ATOM 1474 N N . ALA A 1 195 ? 19.146 -2.190 7.058 1.00 55.97 195 ALA A N 1
ATOM 1475 C CA . ALA A 1 195 ? 19.904 -1.094 6.458 1.00 55.97 195 ALA A CA 1
ATOM 1476 C C . ALA A 1 195 ? 21.378 -1.067 6.898 1.00 55.97 195 ALA A C 1
ATOM 1478 O O . ALA A 1 195 ? 22.150 -0.282 6.354 1.00 55.97 195 ALA A O 1
ATOM 1479 N N . TRP A 1 196 ? 21.777 -1.901 7.866 1.00 44.00 196 TRP A N 1
ATOM 1480 C CA . TRP A 1 196 ? 23.170 -2.033 8.273 1.00 44.00 196 TRP A CA 1
ATOM 1481 C C . TRP A 1 196 ? 23.914 -2.943 7.282 1.00 44.00 196 TRP A C 1
ATOM 1483 O O . TRP A 1 196 ? 23.652 -4.151 7.256 1.00 44.00 196 TRP A O 1
ATOM 1493 N N . PRO A 1 197 ? 24.820 -2.411 6.442 1.00 57.09 197 PRO A N 1
ATOM 1494 C CA . PRO A 1 197 ? 25.586 -3.241 5.524 1.00 57.09 197 PRO A CA 1
ATOM 1495 C C . PRO A 1 197 ? 26.482 -4.208 6.318 1.00 57.09 197 PRO A C 1
ATOM 1497 O O . PRO A 1 197 ? 27.136 -3.789 7.280 1.00 57.09 197 PRO A O 1
ATOM 1500 N N . PRO A 1 198 ? 26.559 -5.498 5.943 1.00 53.69 198 PRO A N 1
ATOM 1501 C CA . PRO A 1 198 ? 27.611 -6.362 6.447 1.00 53.69 198 PRO A CA 1
ATOM 1502 C C . PRO A 1 198 ? 28.943 -5.913 5.826 1.00 53.69 198 PRO A C 1
ATOM 1504 O O . PRO A 1 198 ? 29.201 -6.170 4.660 1.00 53.69 198 PRO A O 1
ATOM 1507 N N . ASN A 1 199 ? 29.763 -5.241 6.634 1.00 46.94 199 ASN A N 1
ATOM 1508 C CA . ASN A 1 199 ? 31.227 -5.168 6.556 1.00 46.94 199 ASN A CA 1
ATOM 1509 C C . ASN A 1 199 ? 31.889 -4.811 5.201 1.00 46.94 199 ASN A C 1
ATOM 1511 O O . ASN A 1 199 ? 32.144 -5.679 4.375 1.00 46.94 199 ASN A O 1
ATOM 1515 N N . CYS A 1 200 ? 32.396 -3.578 5.100 1.00 42.00 200 CYS A N 1
ATOM 1516 C CA . CYS A 1 200 ? 33.795 -3.323 4.711 1.00 42.00 200 CYS A CA 1
ATOM 1517 C C . CYS A 1 200 ? 34.412 -2.497 5.857 1.00 42.00 200 CYS A C 1
ATOM 1519 O O . CYS A 1 200 ? 33.741 -1.571 6.321 1.00 42.00 200 CYS A O 1
ATOM 1521 N N . PRO A 1 201 ? 35.610 -2.835 6.378 1.00 47.94 201 PRO A N 1
ATOM 1522 C CA . PRO A 1 201 ? 36.838 -2.895 5.583 1.00 47.94 201 PRO A CA 1
ATOM 1523 C C . PRO A 1 201 ? 37.743 -4.113 5.866 1.00 47.94 201 PRO A C 1
ATOM 1525 O O . PRO A 1 201 ? 37.686 -4.721 6.936 1.00 47.94 201 PRO A O 1
ATOM 1528 N N . GLY A 1 202 ? 38.604 -4.421 4.895 1.00 42.06 202 GLY A N 1
ATOM 1529 C CA . GLY A 1 202 ? 39.664 -5.428 4.949 1.00 42.06 202 GLY A CA 1
ATOM 1530 C C . GLY A 1 202 ? 40.262 -5.632 3.571 1.00 42.06 202 GLY A C 1
ATOM 1531 O O . GLY A 1 202 ? 39.704 -6.474 2.841 1.00 42.06 202 GLY A O 1
#

Organism: NCBI:txid61435

Radius of gyration: 20.67 Å; Cα contacts (8 Å, |Δi|>4): 141; chains: 1; bounding box: 67×27×48 Å

Solvent-accessible surface area (backbone atoms only — not comparable to full-atom values): 11276 Å² total; per-residue (Å²): 130,65,66,48,61,54,49,27,53,48,49,47,50,48,36,55,74,67,42,47,54,56,56,51,31,50,52,39,34,50,57,25,49,47,38,41,51,48,54,70,44,44,66,59,55,42,52,74,67,57,58,56,77,86,42,89,72,80,71,75,75,70,45,54,69,55,43,54,52,52,40,52,53,49,48,52,56,53,45,51,53,50,42,51,52,54,53,44,57,58,50,53,54,36,62,74,65,51,46,61,65,71,53,67,76,44,102,63,59,72,64,50,55,53,50,26,51,50,52,42,54,43,51,50,51,50,54,23,48,53,54,11,51,54,46,27,52,55,49,32,47,73,75,61,36,84,69,71,60,66,66,51,52,51,51,51,52,53,50,49,52,50,47,47,48,51,40,52,51,50,54,54,48,55,73,75,40,96,61,66,64,62,64,57,48,51,53,51,52,52,52,52,59,69,68,51,78,87,79,85,87,134

Nearest PDB structures (foldseek):
  7o0z-assembly1_D  TM=7.611E-01  e=4.938E-04  Stutzerimonas stutzeri ATCC 14405 = CCUG 16156
  7znq-assembly1_y  TM=7.768E-01  e=7.275E-04  Stutzerimonas stutzeri ATCC 14405 = CCUG 16156
  7znq-assembly1_Y  TM=7.261E-01  e=5.440E-04  Stutzerimonas stutzeri ATCC 14405 = CCUG 16156
  7qba-assembly1_E  TM=7.413E-01  e=3.266E-03  Stutzerimonas stutzeri
  8x61-assembly1_D  TM=6.309E-01  e=3.031E-02  Escherichia coli K-12

InterPro domains:
  IPR032688 ABC-2 type transporter permease protein NosY-like [PF12679] (7-193)

pLDDT: mean 73.78, std 15.64, range [39.59, 93.25]

Mean predicted aligned error: 11.8 Å

Sequence (202 aa):
MNGLKVLFKKELREQLKTYKMLIVGIAFVFFGISTPLLLAYLPQIIEFSGQGADMPINMPDPTPLMSMQEFGQTMLQVGVLICILITMGTISGEKEKGTAMLTLSKPVSRGAFVMSKYLALGMLVFVSMLLSAGLCYAYTLMLIGDFAFIPFLGSTLLLTLFLLLCLAVTLFFSSFFKSSLAAGGTALVLLIAKAWPPNCPG